Protein AF-0000000084752855 (afdb_homodimer)

Sequence (344 aa):
MKKIIPILLIASMLYYVSSCEKDDICVEGDTPLMVIGFFDIEDTTEVKRVSSIRIRNIDIDSILTNGSFSDRANSPDSLMVPLRSSATSTMYQIISGSRDDDETEQEIGNIDTLTISYDLGEAFISRACGFVVNYNNITVTVPESAENWIQDIKVVQPNVENTDNIHVKIFHMKKIIPILLIASMLYYVSSCEKDDICVEGDTPLMVIGFFDIEDTTEVKRVSSIRIRNIDIDSILTNGSFSDRANSPDSLMVPLRSSATSTMYQIISGSRDDDETEQEIGNIDTLTISYDLGEAFISRACGFVVNYNNITVTVPESAENWIQDIKVVQPNVENTDNIHVKIFH

Solvent-accessible surface area (backbone atoms only — not comparable to full-atom values): 18437 Å² total; per-residue (Å²): 119,77,71,54,49,59,50,49,50,51,52,52,53,56,56,58,68,65,61,67,67,67,54,64,48,58,76,84,38,59,36,40,30,45,23,39,28,34,20,22,62,89,46,70,86,39,76,36,67,40,50,21,27,34,42,30,35,62,83,76,70,42,72,58,47,46,66,88,39,58,69,48,30,65,42,58,68,57,49,72,41,58,51,56,58,62,51,55,52,38,41,35,36,43,20,42,54,40,46,60,38,89,87,78,64,41,81,67,29,52,71,40,53,38,44,36,35,37,43,75,35,62,43,80,74,42,64,54,26,16,38,29,53,28,38,32,66,47,45,78,46,61,81,88,55,95,77,46,68,69,72,46,75,43,74,77,36,39,59,37,76,48,68,85,55,67,22,32,39,37,20,70,120,78,70,53,50,59,50,50,50,52,51,51,52,56,58,57,67,65,60,66,66,66,52,62,49,59,75,84,38,60,36,42,30,45,22,38,29,34,19,23,62,89,47,71,87,39,77,36,66,42,51,20,26,34,42,31,35,61,84,76,70,41,71,56,47,46,68,89,37,59,68,47,28,65,43,59,68,56,46,70,42,60,53,56,59,63,51,54,51,40,40,35,38,44,22,40,54,42,44,58,38,90,85,78,63,42,81,65,31,52,73,41,54,39,43,37,33,37,45,73,35,63,45,79,74,41,64,53,25,17,38,29,53,27,38,34,67,47,46,78,46,60,80,89,57,95,79,46,69,68,73,45,76,44,74,76,36,39,58,38,75,47,66,87,53,67,22,32,41,37,20,68

pLDDT: mean 90.28, std 13.19, range [41.94, 98.88]

Secondary structure (DSSP, 8-state):
-TTHHHHHHHHHHHHHHTTS-GGGS--S-PPPPEEEEEE-SSSTTSB-PPTTBEEEETTTTEE--BTTB-TTBPP-SEEEE---SSSSEEEEEEEES--B-TTT--B-SEEEEEEEEEEEEEEEEETTTEEEEEEEEEEEE----TT-S--EEEES---BS-SSS--EEEE-/-TTHHHHHHHHHHHHHHTTS-GGGS--S-PPPPEEEEEE-SSSTTSB-PPTTBEEEETTTTEE--BTTB-TTBPP-SEEEE---SSSSEEEEEEEET--B-TTT--B-SEEEEEEEEEEEEEEEEETTTEEEEEEEEEEEE----TT-S--EEEES---BS-SSS--EEEE-

Radius of gyration: 26.46 Å; Cα contacts (8 Å, |Δi|>4): 793; chains: 2; bounding box: 57×71×81 Å

Nearest PDB structures (foldseek):
  6nyc-assembly1_A  TM=3.199E-01  e=1.173E+00  Rattus norvegicus
  9bky-assembly3_C  TM=3.223E-01  e=1.376E+00  Trichomonas vaginalis G3
  5a52-assembly1_A-2  TM=3.604E-01  e=3.411E+00  Arabidopsis thaliana
  8dgg-assembly1_A  TM=2.050E-01  e=8.014E+00  Mus musculus
  6nyc-assembly1_A  TM=3.199E-01  e=1.395E+00  Rattus norvegicus

Organism: Allomuricauda ruestringensis (strain DSM 13258 / CIP 107369 / LMG 19739 / B1) (NCBI:txid886377)

Structure (mmCIF, N/CA/C/O backbone):
data_AF-0000000084752855-model_v1
#
loop_
_entity.id
_entity.type
_entity.pdbx_description
1 polymer Lipoprotein
#
loop_
_atom_site.group_PDB
_atom_site.id
_atom_site.type_symbol
_atom_site.label_atom_id
_atom_site.label_alt_id
_atom_site.label_comp_id
_atom_site.label_asym_id
_atom_site.label_entity_id
_atom_site.label_seq_id
_atom_site.pdbx_PDB_ins_code
_atom_site.Cartn_x
_atom_site.Cartn_y
_atom_site.Cartn_z
_atom_site.occupancy
_atom_site.B_iso_or_equiv
_atom_site.auth_seq_id
_atom_site.auth_comp_id
_atom_site.auth_asym_id
_atom_site.auth_atom_id
_atom_site.pdbx_PDB_model_num
ATOM 1 N N . MET A 1 1 ? 42.312 31.938 -21.25 1 55.88 1 MET A N 1
ATOM 2 C CA . MET A 1 1 ? 41.156 32.375 -20.453 1 55.88 1 MET A CA 1
ATOM 3 C C . MET A 1 1 ? 39.844 32 -21.141 1 55.88 1 MET A C 1
ATOM 5 O O . MET A 1 1 ? 38.781 32.062 -20.531 1 55.88 1 MET A O 1
ATOM 9 N N . LYS A 1 2 ? 40 31.781 -22.531 1 66 2 LYS A N 1
ATOM 10 C CA . LYS A 1 2 ? 38.781 31.578 -23.328 1 66 2 LYS A CA 1
ATOM 11 C C . LYS A 1 2 ? 38.25 30.172 -23.172 1 66 2 LYS A C 1
ATOM 13 O O . LYS A 1 2 ? 37.062 29.922 -23.422 1 66 2 LYS A O 1
ATOM 18 N N . LYS A 1 3 ? 39.062 29.234 -22.781 1 69.06 3 LYS A N 1
ATOM 19 C CA . LYS A 1 3 ? 38.625 27.844 -22.688 1 69.06 3 LYS A CA 1
ATOM 20 C C . LYS A 1 3 ? 38.062 27.531 -21.312 1 69.06 3 LYS A C 1
ATOM 22 O O . LYS A 1 3 ? 37.469 26.469 -21.109 1 69.06 3 LYS A O 1
ATOM 27 N N . ILE A 1 4 ? 38.344 28.453 -20.391 1 71.06 4 ILE A N 1
ATOM 28 C CA . ILE A 1 4 ? 37.875 28.219 -19.031 1 71.06 4 ILE A CA 1
ATOM 29 C C . ILE A 1 4 ? 36.406 28.562 -18.906 1 71.06 4 ILE A C 1
ATOM 31 O O . ILE A 1 4 ? 35.688 27.938 -18.125 1 71.06 4 ILE A O 1
ATOM 35 N N . ILE A 1 5 ? 35.938 29.438 -19.828 1 76.75 5 ILE A N 1
ATOM 36 C CA . ILE A 1 5 ? 34.562 29.953 -19.75 1 76.75 5 ILE A CA 1
ATOM 37 C C . ILE A 1 5 ? 33.594 28.859 -20.141 1 76.75 5 ILE A C 1
ATOM 39 O O . ILE A 1 5 ? 32.625 28.609 -19.406 1 76.75 5 ILE A O 1
ATOM 43 N N . PRO A 1 6 ? 33.844 28.172 -21.219 1 81.31 6 PRO A N 1
ATOM 44 C CA . PRO A 1 6 ? 32.906 27.109 -21.531 1 81.31 6 PRO A CA 1
ATOM 45 C C . PRO A 1 6 ? 32.906 25.969 -20.516 1 81.31 6 PRO A C 1
ATOM 47 O O . PRO A 1 6 ? 31.859 25.406 -20.203 1 81.31 6 PRO A O 1
ATOM 50 N N . ILE A 1 7 ? 34.031 25.734 -19.938 1 76.31 7 ILE A N 1
ATOM 51 C CA . ILE A 1 7 ? 34.156 24.672 -18.938 1 76.31 7 ILE A CA 1
ATOM 52 C C . ILE A 1 7 ? 33.406 25.078 -17.656 1 76.31 7 ILE A C 1
ATOM 54 O O . ILE A 1 7 ? 32.719 24.266 -17.047 1 76.31 7 ILE A O 1
ATOM 58 N N . LEU A 1 8 ? 33.594 26.359 -17.375 1 75.44 8 LEU A N 1
ATOM 59 C CA . LEU A 1 8 ? 32.906 26.859 -16.188 1 75.44 8 LEU A CA 1
ATOM 60 C C . LEU A 1 8 ? 31.391 26.906 -16.406 1 75.44 8 LEU A C 1
ATOM 62 O O . LEU A 1 8 ? 30.609 26.609 -15.5 1 75.44 8 LEU A O 1
ATOM 66 N N . LEU A 1 9 ? 31.016 27.188 -17.625 1 76.06 9 LEU A N 1
ATOM 67 C CA . LEU A 1 9 ? 29.594 27.203 -17.969 1 76.06 9 LEU A CA 1
ATOM 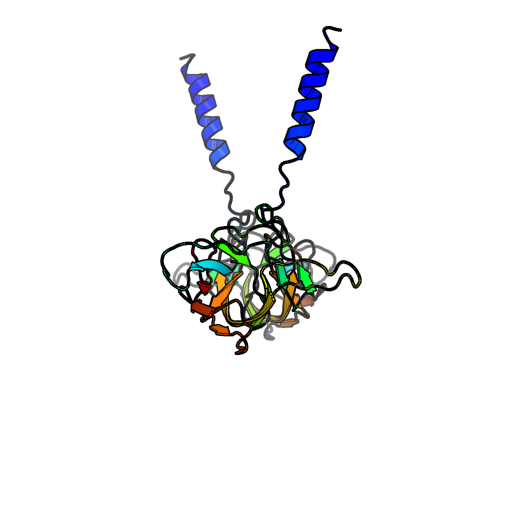68 C C . LEU A 1 9 ? 29.016 25.781 -17.938 1 76.06 9 LEU A C 1
ATOM 70 O O . LEU A 1 9 ? 27.906 25.578 -17.453 1 76.06 9 LEU A O 1
ATOM 74 N N . ILE A 1 10 ? 29.75 24.875 -18.453 1 73.5 10 ILE A N 1
ATOM 75 C CA . ILE A 1 10 ? 29.297 23.484 -18.422 1 73.5 10 ILE A CA 1
ATOM 76 C C . ILE A 1 10 ? 29.266 22.969 -16.984 1 73.5 10 ILE A C 1
ATOM 78 O O . ILE A 1 10 ? 28.328 22.297 -16.578 1 73.5 10 ILE A O 1
ATOM 82 N N . ALA A 1 11 ? 30.234 23.391 -16.203 1 74.12 11 ALA A N 1
ATOM 83 C CA . ALA A 1 11 ? 30.297 22.969 -14.812 1 74.12 11 ALA A CA 1
ATOM 84 C C . ALA A 1 11 ? 29.141 23.578 -14.008 1 74.12 11 ALA A C 1
ATOM 86 O O . ALA A 1 11 ? 28.547 22.906 -13.156 1 74.12 11 ALA A O 1
ATOM 87 N N . SER A 1 12 ? 28.812 24.812 -14.312 1 73.06 12 SER A N 1
ATOM 88 C CA . SER A 1 12 ? 27.688 25.469 -13.664 1 73.06 12 SER A CA 1
ATOM 89 C C . SER A 1 12 ? 26.375 24.828 -14.078 1 73.06 12 SER A C 1
ATOM 91 O O . SER A 1 12 ? 25.453 24.672 -13.258 1 73.06 12 SER A O 1
ATOM 93 N N . MET A 1 13 ? 26.281 24.422 -15.281 1 67 13 MET A N 1
ATOM 94 C CA . MET A 1 13 ? 25.078 23.766 -15.766 1 67 13 MET A CA 1
ATOM 95 C C . MET A 1 13 ? 24.906 22.391 -15.117 1 67 13 MET A C 1
ATOM 97 O O . MET A 1 13 ? 23.797 22.016 -14.758 1 67 13 MET A O 1
ATOM 101 N N . LEU A 1 14 ? 25.922 21.75 -14.891 1 64.44 14 LEU A N 1
ATOM 102 C CA . LEU A 1 14 ? 25.875 20.422 -14.266 1 64.44 14 LEU A CA 1
ATOM 103 C C . LEU A 1 14 ? 25.5 20.531 -12.789 1 64.44 14 LEU A C 1
ATOM 105 O O . LEU A 1 14 ? 24.797 19.672 -12.258 1 64.44 14 LEU A O 1
ATOM 109 N N . TYR A 1 15 ? 25.875 21.609 -12.156 1 58.75 15 TYR A N 1
ATOM 110 C CA . TYR A 1 15 ? 25.531 21.828 -10.758 1 58.75 15 TYR A CA 1
ATOM 111 C C . TYR A 1 15 ? 24.047 22.109 -10.602 1 58.75 15 TYR A C 1
ATOM 113 O O . TYR A 1 15 ? 23.438 21.766 -9.586 1 58.75 15 TYR A O 1
ATOM 121 N N . TYR A 1 16 ? 23.438 22.734 -11.562 1 55.75 16 TYR A N 1
ATOM 122 C CA . TYR A 1 16 ? 22.031 23.109 -11.484 1 55.75 16 TYR A CA 1
ATOM 123 C C . TYR A 1 16 ? 21.141 21.891 -11.68 1 55.75 16 TYR A C 1
ATOM 125 O O . TYR A 1 16 ? 20.016 21.844 -11.156 1 55.75 16 TYR A O 1
ATOM 133 N N . VAL A 1 17 ? 21.562 20.938 -12.43 1 53.78 17 VAL A N 1
ATOM 134 C CA . VAL A 1 17 ? 20.719 19.766 -12.664 1 53.78 17 VAL A CA 1
ATOM 135 C C . VAL A 1 17 ? 20.672 18.906 -11.398 1 53.78 17 VAL A C 1
ATOM 137 O O . VAL A 1 17 ? 19.812 18.016 -11.273 1 53.78 17 VAL A O 1
ATOM 140 N N . SER A 1 18 ? 21.609 19.125 -10.5 1 47.31 18 SER A N 1
ATOM 141 C CA . SER A 1 18 ? 21.641 18.281 -9.32 1 47.31 18 SER A CA 1
ATOM 142 C C . SER A 1 18 ? 20.625 18.719 -8.273 1 47.31 18 SER A C 1
ATOM 144 O O . SER A 1 18 ? 20.453 18.047 -7.258 1 47.31 18 SER A O 1
ATOM 146 N N . SER A 1 19 ? 20.125 19.938 -8.461 1 41.94 19 SER A N 1
ATOM 147 C CA . SER A 1 19 ? 19.375 20.453 -7.316 1 41.94 19 SER A CA 1
ATOM 148 C C . SER A 1 19 ? 17.906 20.078 -7.402 1 41.94 19 SER A C 1
ATOM 150 O O . SER A 1 19 ? 17.078 20.594 -6.648 1 41.94 19 SER A O 1
ATOM 152 N N . CYS A 1 20 ? 17.469 19.656 -8.516 1 43.47 20 CYS A N 1
ATOM 153 C CA . CYS A 1 20 ? 16.062 19.266 -8.484 1 43.47 20 CYS A CA 1
ATOM 154 C C . CYS A 1 20 ? 15.836 18.125 -7.492 1 43.47 20 CYS A C 1
ATOM 156 O O . CYS A 1 20 ? 16.297 17 -7.707 1 43.47 20 CYS A O 1
ATOM 158 N N . GLU A 1 21 ? 15.977 18.438 -6.324 1 42.81 21 GLU A N 1
ATOM 159 C CA . GLU A 1 21 ? 15.633 17.484 -5.273 1 42.81 21 GLU A CA 1
ATOM 160 C C . GLU A 1 21 ? 14.375 16.703 -5.629 1 42.81 21 GLU A C 1
ATOM 162 O O . GLU A 1 21 ? 13.344 17.297 -5.969 1 42.81 21 GLU A O 1
ATOM 167 N N . LYS A 1 22 ? 14.531 15.523 -6.102 1 48.03 22 LYS A N 1
ATOM 168 C CA . LYS A 1 22 ? 13.703 14.336 -6.277 1 48.03 22 LYS A CA 1
ATOM 169 C C . LYS A 1 22 ? 12.688 14.211 -5.148 1 48.03 22 LYS A C 1
ATOM 171 O O . LYS A 1 22 ? 11.922 13.234 -5.098 1 48.03 22 LYS A O 1
ATOM 176 N N . ASP A 1 23 ? 12.633 15.273 -4.258 1 53.12 23 ASP A N 1
ATOM 177 C CA . ASP A 1 23 ? 12.047 15.008 -2.947 1 53.12 23 ASP A CA 1
ATOM 178 C C . ASP A 1 23 ? 10.547 14.773 -3.053 1 53.12 23 ASP A C 1
ATOM 180 O O . ASP A 1 23 ? 9.977 13.984 -2.285 1 53.12 23 ASP A O 1
ATOM 184 N N . ASP A 1 24 ? 9.836 15.359 -4.113 1 63.62 24 ASP A N 1
ATOM 185 C CA . ASP A 1 24 ? 8.375 15.305 -4.113 1 63.62 24 ASP A CA 1
ATOM 186 C C . ASP A 1 24 ? 7.867 14.125 -4.938 1 63.62 24 ASP A C 1
ATOM 188 O O . ASP A 1 24 ? 6.691 14.07 -5.297 1 63.62 24 ASP A O 1
ATOM 192 N N . ILE A 1 25 ? 8.812 13.383 -5.242 1 72.56 25 ILE A N 1
ATOM 193 C CA . ILE A 1 25 ? 8.367 12.266 -6.066 1 72.56 25 ILE A CA 1
ATOM 194 C C . ILE A 1 25 ? 8.555 10.953 -5.309 1 72.56 25 ILE A C 1
ATOM 196 O O . ILE A 1 25 ? 9.594 10.734 -4.684 1 72.56 25 ILE A O 1
ATOM 200 N N . CYS A 1 26 ? 7.621 10.266 -5.211 1 81.06 26 CYS A N 1
ATOM 201 C CA . CYS A 1 26 ? 7.699 8.953 -4.574 1 81.06 26 CYS A CA 1
ATOM 202 C C . CYS A 1 26 ? 8.469 7.969 -5.445 1 81.06 26 CYS A C 1
ATOM 204 O O . CYS A 1 26 ? 8.078 7.699 -6.582 1 81.06 26 CYS A O 1
ATOM 206 N N . VAL A 1 27 ? 9.633 7.629 -4.844 1 78.69 27 VAL A N 1
ATOM 207 C CA . VAL A 1 27 ? 10.445 6.57 -5.43 1 78.69 27 VAL A CA 1
ATOM 208 C C . VAL A 1 27 ? 10.453 5.352 -4.508 1 78.69 27 VAL A C 1
ATOM 210 O O . VAL A 1 27 ? 10.633 5.484 -3.297 1 78.69 27 VAL A O 1
ATOM 213 N N . GLU A 1 28 ? 10.039 4.199 -4.891 1 78.25 28 GLU A N 1
ATOM 214 C CA . GLU A 1 28 ? 10.094 2.959 -4.125 1 78.25 28 GLU A CA 1
ATOM 215 C C . GLU A 1 28 ? 8.844 2.781 -3.27 1 78.25 28 GLU A C 1
ATOM 217 O O . GLU A 1 28 ? 8.922 2.289 -2.143 1 78.25 28 GLU A O 1
ATOM 222 N N . GLY A 1 29 ? 7.797 3.354 -3.641 1 85.25 29 GLY A N 1
ATOM 223 C CA . GLY A 1 29 ? 6.559 3.289 -2.881 1 85.25 29 GLY A CA 1
ATOM 224 C C . GLY A 1 29 ? 5.695 2.096 -3.248 1 85.25 2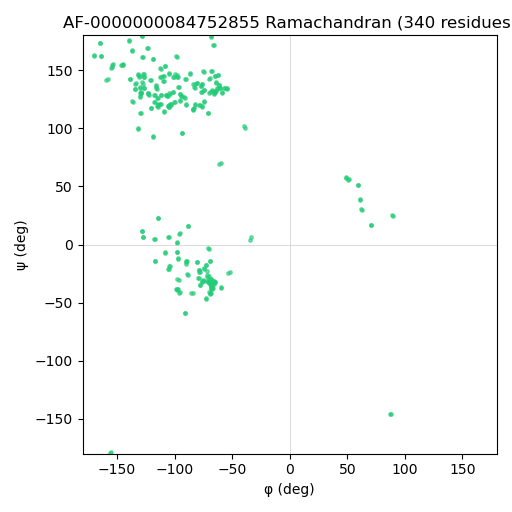9 GLY A C 1
ATOM 225 O O . GLY A 1 29 ? 4.559 1.983 -2.791 1 85.25 29 GLY A O 1
ATOM 226 N N . ASP A 1 30 ? 6.367 1.137 -3.949 1 87.69 30 ASP A N 1
ATOM 227 C CA . ASP A 1 30 ? 5.57 0.008 -4.418 1 87.69 30 ASP A CA 1
ATOM 228 C C . ASP A 1 30 ? 5.34 -1.005 -3.301 1 87.69 30 ASP A C 1
ATOM 230 O O . ASP A 1 30 ? 6.246 -1.286 -2.514 1 87.69 30 ASP A O 1
ATOM 234 N N . THR A 1 31 ? 4.129 -1.482 -3.287 1 93.56 31 THR A N 1
ATOM 235 C CA . THR A 1 31 ? 3.838 -2.605 -2.402 1 93.56 31 THR A CA 1
ATOM 236 C C . THR A 1 31 ? 4.625 -3.842 -2.824 1 93.56 31 THR A C 1
ATOM 238 O O . THR A 1 31 ? 4.695 -4.168 -4.012 1 93.56 31 THR A O 1
ATOM 241 N N . PRO A 1 32 ? 5.285 -4.469 -1.843 1 95.5 32 PRO A N 1
ATOM 242 C CA . PRO A 1 32 ? 6.066 -5.648 -2.215 1 95.5 32 PRO A CA 1
ATOM 243 C C . PRO A 1 32 ? 5.199 -6.801 -2.719 1 95.5 32 PRO A C 1
ATOM 245 O O . PRO A 1 32 ? 4.09 -7.004 -2.219 1 95.5 32 PRO A O 1
ATOM 248 N N . LEU A 1 33 ? 5.711 -7.539 -3.682 1 95.56 33 LEU A N 1
ATOM 249 C CA . LEU A 1 33 ? 5.098 -8.758 -4.195 1 95.56 33 LEU A CA 1
ATOM 250 C C . LEU A 1 33 ? 5.762 -9.992 -3.604 1 95.56 33 LEU A C 1
ATOM 252 O O . LEU A 1 33 ? 6.965 -9.984 -3.332 1 95.56 33 LEU A O 1
ATOM 256 N N . MET A 1 34 ? 5 -10.977 -3.367 1 97.38 34 MET A N 1
ATOM 257 C CA . MET A 1 34 ? 5.59 -12.234 -2.926 1 97.38 34 MET A CA 1
ATOM 258 C C . MET A 1 34 ? 6.219 -12.984 -4.098 1 97.38 34 MET A C 1
ATOM 260 O O . MET A 1 34 ? 5.621 -13.078 -5.168 1 97.38 34 MET A O 1
ATOM 264 N N . VAL A 1 35 ? 7.379 -13.508 -3.871 1 96.81 35 VAL A N 1
ATOM 265 C CA . VAL A 1 35 ? 8.109 -14.203 -4.922 1 96.81 35 VAL A CA 1
ATOM 266 C C . VAL A 1 35 ? 8.055 -15.711 -4.68 1 96.81 35 VAL A C 1
ATOM 268 O O . VAL A 1 35 ? 8.414 -16.188 -3.598 1 96.81 35 VAL A O 1
ATOM 271 N N . ILE A 1 36 ? 7.648 -16.422 -5.672 1 97.12 36 ILE A N 1
ATOM 272 C CA . ILE A 1 36 ? 7.555 -17.875 -5.637 1 97.12 36 ILE A CA 1
ATOM 273 C C . ILE A 1 36 ? 8.594 -18.484 -6.578 1 97.12 36 ILE A C 1
ATOM 275 O O . ILE A 1 36 ? 8.688 -18.078 -7.742 1 97.12 36 ILE A O 1
ATOM 279 N N . GLY A 1 37 ? 9.344 -19.375 -6.105 1 97.25 37 GLY A N 1
ATOM 280 C CA . GLY A 1 37 ? 10.25 -20.156 -6.93 1 97.25 37 GLY A CA 1
ATOM 281 C C . GLY A 1 37 ? 9.812 -21.594 -7.098 1 97.25 37 GLY A C 1
ATOM 282 O O . GLY A 1 37 ? 9.148 -22.156 -6.219 1 97.25 37 GLY A O 1
ATOM 283 N N . PHE A 1 38 ? 10.227 -22.234 -8.211 1 98.19 38 PHE A N 1
ATOM 284 C CA . PHE A 1 38 ? 9.859 -23.609 -8.523 1 98.19 38 PHE A CA 1
ATOM 285 C C . PHE A 1 38 ? 11.094 -24.5 -8.578 1 98.19 38 PHE A C 1
ATOM 287 O O . PHE A 1 38 ? 12.055 -24.203 -9.297 1 98.19 38 PHE A O 1
ATOM 294 N N . PHE A 1 39 ? 11.031 -25.609 -7.852 1 98.62 39 PHE A N 1
ATOM 295 C CA . PHE A 1 39 ? 12.211 -26.438 -7.691 1 98.62 39 PHE A CA 1
ATOM 296 C C . PHE A 1 39 ? 11.852 -27.922 -7.824 1 98.62 39 PHE A C 1
ATOM 298 O O . PHE A 1 39 ? 10.672 -28.281 -7.77 1 98.62 39 PHE A O 1
ATOM 305 N N . ASP A 1 40 ? 12.898 -28.719 -7.957 1 98.56 40 ASP A N 1
ATOM 306 C CA . ASP A 1 40 ? 12.75 -30.156 -8.094 1 98.56 40 ASP A CA 1
ATOM 307 C C . ASP A 1 40 ? 12.586 -30.828 -6.73 1 98.56 40 ASP A C 1
ATOM 309 O O . ASP A 1 40 ? 13.289 -30.484 -5.777 1 98.56 40 ASP A O 1
ATOM 313 N N . ILE A 1 41 ? 11.633 -31.75 -6.633 1 97.94 41 ILE A N 1
ATOM 314 C CA . ILE A 1 41 ? 11.352 -32.406 -5.363 1 97.94 41 ILE A CA 1
ATOM 315 C C . ILE A 1 41 ? 12.484 -33.375 -5.02 1 97.94 41 ILE A C 1
ATOM 317 O O . ILE A 1 41 ? 12.789 -33.594 -3.844 1 97.94 41 ILE A O 1
ATOM 321 N N . GLU A 1 42 ? 13.172 -33.875 -6.023 1 97.88 42 GLU A N 1
ATOM 322 C CA . GLU A 1 42 ? 14.258 -34.844 -5.816 1 97.88 42 GLU A CA 1
ATOM 323 C C . GLU A 1 42 ? 15.57 -34.125 -5.535 1 97.88 42 GLU A C 1
ATOM 325 O O . GLU A 1 42 ? 16.359 -34.562 -4.691 1 97.88 42 GLU A O 1
ATOM 330 N N . ASP A 1 43 ? 15.852 -33.031 -6.281 1 97.88 43 ASP A N 1
ATOM 331 C CA . ASP A 1 43 ? 16.984 -32.156 -6.043 1 97.88 43 ASP A CA 1
ATOM 332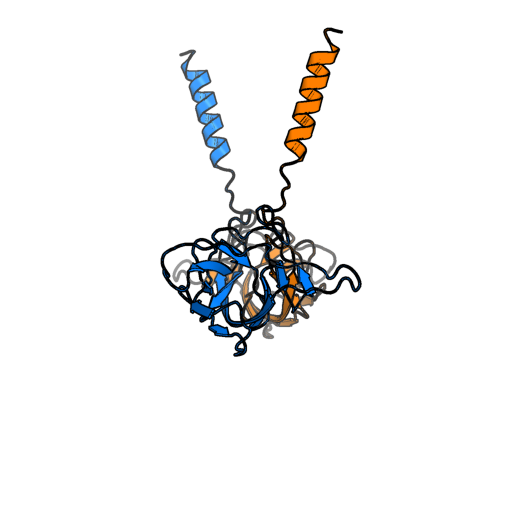 C C . ASP A 1 43 ? 16.5 -30.734 -5.727 1 97.88 43 ASP A C 1
ATOM 334 O O . ASP A 1 43 ? 16.391 -29.891 -6.621 1 97.88 43 ASP A O 1
ATOM 338 N N . THR A 1 44 ? 16.375 -30.516 -4.527 1 96.19 44 THR A N 1
ATOM 339 C CA . THR A 1 44 ? 15.672 -29.328 -4.059 1 96.19 44 THR A CA 1
ATOM 340 C C . THR A 1 44 ? 16.5 -28.078 -4.336 1 96.19 44 THR A C 1
ATOM 342 O O . THR A 1 44 ? 16.031 -26.953 -4.098 1 96.19 44 THR A O 1
ATOM 345 N N . THR A 1 45 ? 17.703 -28.109 -4.871 1 96.31 45 THR A N 1
ATOM 346 C CA . THR A 1 45 ? 18.531 -26.953 -5.211 1 96.31 45 THR A CA 1
ATOM 347 C C . THR A 1 45 ? 18.391 -26.609 -6.688 1 96.31 45 THR A C 1
ATOM 349 O O . THR A 1 45 ? 18.812 -25.531 -7.125 1 96.31 45 THR A O 1
ATOM 352 N N . GLU A 1 46 ? 17.797 -27.5 -7.418 1 97.62 46 GLU A N 1
ATOM 353 C CA . GLU A 1 46 ? 17.672 -27.328 -8.859 1 97.62 46 GLU A CA 1
ATOM 354 C C . GLU A 1 46 ? 16.328 -26.672 -9.227 1 97.62 46 GLU A C 1
ATOM 356 O O . GLU A 1 46 ? 15.273 -27.172 -8.828 1 97.62 46 GLU A O 1
ATOM 361 N N . VAL A 1 47 ? 16.484 -25.656 -9.977 1 97.56 47 VAL A N 1
ATOM 362 C CA . VAL A 1 47 ? 15.281 -25.016 -10.492 1 97.56 47 VAL A CA 1
ATOM 363 C C . VAL A 1 47 ? 14.586 -25.953 -11.484 1 97.56 47 VAL A C 1
ATOM 365 O O . VAL A 1 47 ? 15.242 -26.578 -12.32 1 97.56 47 VAL A O 1
ATOM 368 N N . LYS A 1 48 ? 13.266 -26.125 -11.344 1 97.75 48 LYS A N 1
ATOM 369 C CA . LYS A 1 48 ? 12.453 -26.922 -12.266 1 97.75 48 LYS A CA 1
ATOM 370 C C . LYS A 1 48 ? 11.219 -26.141 -12.719 1 97.75 48 LYS A C 1
ATOM 372 O O . LYS A 1 48 ? 10.312 -25.891 -11.922 1 97.75 48 LYS A O 1
ATOM 377 N N . ARG A 1 49 ? 11.164 -25.812 -13.914 1 96.56 49 ARG A N 1
ATOM 378 C CA . ARG A 1 49 ? 10.078 -25.016 -14.469 1 96.56 49 ARG A CA 1
ATOM 379 C C . ARG A 1 49 ? 8.766 -25.797 -14.469 1 96.56 49 ARG A C 1
ATOM 381 O O . ARG A 1 49 ? 8.781 -27.031 -14.555 1 96.56 49 ARG A O 1
ATOM 388 N N . VAL A 1 50 ? 7.684 -25.094 -14.328 1 97.12 50 VAL A N 1
ATOM 389 C CA . VAL A 1 50 ? 6.348 -25.672 -14.445 1 97.12 50 VAL A CA 1
ATOM 390 C C . VAL A 1 50 ? 5.816 -25.484 -15.859 1 97.12 50 VAL A C 1
ATOM 392 O O . VAL A 1 50 ? 5.773 -24.359 -16.359 1 97.12 50 VAL A O 1
ATOM 395 N N . SER A 1 51 ? 5.469 -26.516 -16.453 1 96.19 51 SER A N 1
ATOM 396 C CA . SER A 1 51 ? 5.02 -26.453 -17.844 1 96.19 51 SER A CA 1
ATOM 397 C C . SER A 1 51 ? 3.615 -25.859 -17.953 1 96.19 51 SER A C 1
ATOM 399 O O . SER A 1 51 ? 2.707 -26.281 -17.234 1 96.19 51 SER A O 1
ATOM 401 N N . SER A 1 52 ? 3.438 -24.891 -18.891 1 97 52 SER A N 1
ATOM 402 C CA . SER A 1 52 ? 2.141 -24.297 -19.188 1 97 52 SER A CA 1
ATOM 403 C C . SER A 1 52 ? 1.42 -23.859 -17.906 1 97 52 SER A C 1
ATOM 405 O O . SER A 1 52 ? 0.284 -24.281 -17.672 1 97 52 SER A O 1
ATOM 407 N N . ILE A 1 53 ? 2.051 -23.031 -17.156 1 97.19 53 ILE A N 1
ATOM 408 C CA . ILE A 1 53 ? 1.54 -22.672 -15.844 1 97.19 53 ILE A CA 1
ATOM 409 C C . ILE A 1 53 ? 0.49 -21.578 -15.977 1 97.19 53 ILE A C 1
ATOM 411 O O . ILE A 1 53 ? 0.632 -20.672 -16.812 1 97.19 53 ILE A O 1
ATOM 415 N N . ARG A 1 54 ? -0.593 -21.672 -15.242 1 96.81 54 ARG A N 1
ATOM 416 C CA . ARG A 1 54 ? -1.583 -20.625 -15.047 1 96.81 54 ARG A CA 1
ATOM 417 C C . ARG A 1 54 ? -1.753 -20.297 -13.562 1 96.81 54 ARG A C 1
ATOM 419 O O . ARG A 1 54 ? -1.854 -21.203 -12.734 1 96.81 54 ARG A O 1
ATOM 426 N N . ILE A 1 55 ? -1.68 -19.062 -13.219 1 96.12 55 ILE A N 1
ATOM 427 C CA . ILE A 1 55 ? -1.891 -18.594 -11.852 1 96.12 55 ILE A CA 1
ATOM 428 C C . ILE A 1 55 ? -3.139 -17.719 -11.789 1 96.12 55 ILE A C 1
ATOM 430 O O . ILE A 1 55 ? -3.217 -16.703 -12.477 1 96.12 55 ILE A O 1
ATOM 434 N N . ARG A 1 56 ? -4.09 -18.125 -11 1 96.25 56 ARG A N 1
ATOM 435 C CA . ARG A 1 56 ? -5.352 -17.406 -10.859 1 96.25 56 ARG A CA 1
ATOM 436 C C . ARG A 1 56 ? -5.535 -16.906 -9.422 1 96.25 56 ARG A C 1
ATOM 438 O O . ARG A 1 56 ? -5.453 -17.688 -8.477 1 96.25 56 ARG A O 1
ATOM 445 N N . ASN A 1 57 ? -5.707 -15.633 -9.305 1 96.44 57 ASN A N 1
ATOM 446 C CA . ASN A 1 57 ? -6.117 -15.07 -8.023 1 96.44 57 ASN A CA 1
ATOM 447 C C . ASN A 1 57 ? -7.613 -15.258 -7.777 1 96.44 57 ASN A C 1
ATOM 449 O O . ASN A 1 57 ? -8.438 -14.719 -8.516 1 96.44 57 ASN A O 1
ATOM 453 N N . ILE A 1 58 ? -7.941 -15.93 -6.75 1 95.75 58 ILE A N 1
ATOM 454 C CA . ILE A 1 58 ? -9.328 -16.297 -6.488 1 95.75 58 ILE A CA 1
ATOM 455 C C . ILE A 1 58 ? -10.078 -15.102 -5.922 1 95.75 58 ILE A C 1
ATOM 457 O O . ILE A 1 58 ? -11.266 -14.914 -6.203 1 95.75 58 ILE A O 1
ATOM 461 N N . ASP A 1 59 ? -9.43 -14.328 -5.172 1 93.81 59 ASP A N 1
ATOM 462 C CA . ASP A 1 59 ? -10.07 -13.227 -4.461 1 93.81 59 ASP A CA 1
ATOM 463 C C . ASP A 1 59 ? -10.578 -12.172 -5.438 1 93.81 59 ASP A C 1
ATOM 465 O O . ASP A 1 59 ? -11.625 -11.555 -5.203 1 93.81 59 ASP A O 1
ATOM 469 N N . ILE A 1 60 ? -9.883 -11.953 -6.531 1 91.19 60 ILE A N 1
ATOM 470 C CA . ILE A 1 60 ? -10.305 -10.93 -7.48 1 91.19 60 ILE A CA 1
ATOM 471 C C . ILE A 1 60 ? -10.641 -11.578 -8.82 1 91.19 60 ILE A C 1
ATOM 473 O O . ILE A 1 60 ? -10.906 -10.883 -9.805 1 91.19 60 ILE A O 1
ATOM 477 N N . ASP A 1 61 ? -10.609 -12.914 -8.906 1 92.69 61 ASP A N 1
ATOM 478 C CA . ASP A 1 61 ? -10.938 -13.703 -10.086 1 92.69 61 ASP A CA 1
ATOM 479 C C . ASP A 1 61 ? -10.172 -13.195 -11.312 1 92.69 61 ASP A C 1
ATOM 481 O O . ASP A 1 61 ? -10.766 -12.898 -12.344 1 92.69 61 ASP A O 1
ATOM 485 N N . SER A 1 62 ? -8.875 -13.164 -11.195 1 91.81 62 SER A N 1
ATOM 486 C CA . SER A 1 62 ? -8.008 -12.68 -12.266 1 91.81 62 SER A CA 1
ATOM 487 C C . SER A 1 62 ? -6.855 -13.641 -12.523 1 91.81 62 SER A C 1
ATOM 489 O O . SER A 1 62 ? -6.379 -14.312 -11.602 1 91.81 62 SER A O 1
ATOM 491 N N . ILE A 1 63 ? -6.461 -13.719 -13.758 1 92.81 63 ILE A N 1
ATOM 492 C CA . ILE A 1 63 ? -5.305 -14.508 -14.156 1 92.81 63 ILE A CA 1
ATOM 493 C C . ILE A 1 63 ? -4.051 -13.641 -14.141 1 92.81 63 ILE A C 1
ATOM 495 O O . ILE A 1 63 ? -4.047 -12.531 -14.672 1 92.81 63 ILE A O 1
ATOM 499 N N . LEU A 1 64 ? -3.096 -14.125 -13.453 1 86.81 64 LEU A N 1
ATOM 500 C CA . LEU A 1 64 ? -1.841 -13.391 -13.336 1 86.81 64 LEU A CA 1
ATOM 501 C C . LEU A 1 64 ? -1.033 -13.477 -14.625 1 86.81 64 LEU A C 1
ATOM 503 O O . LEU A 1 64 ? -0.761 -14.578 -15.117 1 86.81 64 LEU A O 1
ATOM 507 N N . THR A 1 65 ? -0.707 -12.367 -15.211 1 81 65 THR A N 1
ATOM 508 C CA . THR A 1 65 ? 0.252 -12.203 -16.297 1 81 65 THR A CA 1
ATOM 509 C C . THR A 1 65 ? 1.11 -10.961 -16.078 1 81 65 THR A C 1
ATOM 511 O O . THR A 1 65 ? 0.729 -10.062 -15.32 1 81 65 THR A O 1
ATOM 514 N N . ASN A 1 66 ? 2.268 -11.078 -16.406 1 73.12 66 ASN A N 1
ATOM 515 C CA . ASN A 1 66 ? 3.08 -9.867 -16.391 1 73.12 66 ASN A CA 1
ATOM 516 C C . ASN A 1 66 ? 4.023 -9.812 -17.594 1 73.12 66 ASN A C 1
ATOM 518 O O . ASN A 1 66 ? 3.92 -10.625 -18.5 1 73.12 66 ASN A O 1
ATOM 522 N N . GLY A 1 67 ? 4.734 -8.727 -17.719 1 65 67 GLY A N 1
ATOM 523 C CA . GLY A 1 67 ? 5.609 -8.539 -18.875 1 65 67 GLY A CA 1
ATOM 524 C C . GLY A 1 67 ? 6.566 -9.695 -19.078 1 65 67 GLY A C 1
ATOM 525 O O . GLY A 1 67 ? 7.016 -9.945 -20.203 1 65 67 GLY A O 1
ATOM 526 N N . SER A 1 68 ? 6.809 -10.352 -18.047 1 65.94 68 SER A N 1
ATOM 527 C CA . SER A 1 68 ? 7.812 -11.398 -18.172 1 65.94 68 SER A CA 1
ATOM 528 C C . SER A 1 68 ? 7.172 -12.781 -18.125 1 65.94 68 SER A C 1
ATOM 530 O O . SER A 1 68 ? 7.863 -13.797 -18.266 1 65.94 68 SER A O 1
ATOM 532 N N . PHE A 1 69 ? 5.906 -12.703 -17.844 1 78.5 69 PHE A N 1
ATOM 533 C CA . PHE A 1 69 ? 5.219 -13.977 -17.703 1 78.5 69 PHE A CA 1
ATOM 534 C C . PHE A 1 69 ? 3.875 -13.953 -18.422 1 78.5 69 PHE A C 1
ATOM 536 O O . PHE A 1 69 ? 3.049 -13.07 -18.188 1 78.5 69 PHE A O 1
ATOM 543 N N . SER A 1 70 ? 3.725 -14.914 -19.359 1 87.62 70 SER A N 1
ATOM 544 C CA . SER A 1 70 ? 2.465 -15.07 -20.078 1 87.62 70 SER A CA 1
ATOM 545 C C . SER A 1 70 ? 1.687 -16.281 -19.578 1 87.62 70 SER A C 1
ATOM 547 O O . SER A 1 70 ? 2.279 -17.281 -19.172 1 87.62 70 SER A O 1
ATOM 549 N N . ASP A 1 71 ? 0.407 -16.141 -19.609 1 93.44 71 ASP A N 1
ATOM 550 C CA . ASP A 1 71 ? -0.484 -17.234 -19.234 1 93.44 71 ASP A CA 1
ATOM 551 C C . ASP A 1 71 ? -0.175 -18.5 -20.031 1 93.44 71 ASP A C 1
ATOM 553 O O . ASP A 1 71 ? 0.013 -18.438 -21.25 1 93.44 71 ASP A O 1
ATOM 557 N N . ARG A 1 72 ? -0.12 -19.594 -19.312 1 95.75 72 ARG A N 1
ATOM 558 C CA . ARG A 1 72 ? 0.061 -20.906 -19.906 1 95.75 72 ARG A CA 1
ATOM 559 C C . ARG A 1 72 ? 1.399 -21.016 -20.625 1 95.75 72 ARG A C 1
ATOM 561 O O . ARG A 1 72 ? 1.495 -21.641 -21.688 1 95.75 72 ARG A O 1
ATOM 568 N N . ALA A 1 73 ? 2.357 -20.328 -20.203 1 93.94 73 ALA A N 1
ATOM 569 C CA . ALA A 1 73 ? 3.75 -20.469 -20.609 1 93.94 73 ALA A CA 1
ATOM 570 C C . ALA A 1 73 ? 4.535 -21.312 -19.594 1 93.94 73 ALA A C 1
ATOM 572 O O . ALA A 1 73 ? 4.047 -21.578 -18.5 1 93.94 73 ALA A O 1
ATOM 573 N N . ASN A 1 74 ? 5.688 -21.797 -20.094 1 93.81 74 ASN A N 1
ATOM 574 C CA . ASN A 1 74 ? 6.578 -22.359 -19.078 1 93.81 74 ASN A CA 1
ATOM 575 C C . ASN A 1 74 ? 6.988 -21.312 -18.047 1 93.81 74 ASN A C 1
ATOM 577 O O . ASN A 1 74 ? 7.262 -20.156 -18.391 1 93.81 74 ASN A O 1
ATOM 581 N N . SER A 1 75 ? 6.918 -21.734 -16.828 1 91.94 75 SER A N 1
ATOM 582 C CA . SER A 1 75 ? 7.215 -20.781 -15.766 1 91.94 75 SER A CA 1
ATOM 583 C C . SER A 1 75 ? 8.648 -20.281 -15.867 1 91.94 75 SER A C 1
ATOM 585 O O . SER A 1 75 ? 9.539 -21 -16.312 1 91.94 75 SER A O 1
ATOM 587 N N . PRO A 1 76 ? 8.828 -19.031 -15.5 1 91.31 76 PRO A N 1
ATOM 588 C CA . PRO A 1 76 ? 10.203 -18.641 -15.172 1 91.31 76 PRO A CA 1
ATOM 589 C C . PRO A 1 76 ? 10.711 -19.297 -13.898 1 91.31 76 PRO A C 1
ATOM 591 O O . PRO A 1 76 ? 10.008 -20.109 -13.297 1 91.31 76 PRO A O 1
ATOM 594 N N . ASP A 1 77 ? 12.008 -18.984 -13.547 1 91.56 77 ASP A N 1
ATOM 595 C CA . ASP A 1 77 ? 12.586 -19.531 -12.32 1 91.56 77 ASP A CA 1
ATOM 596 C C . ASP A 1 77 ? 11.781 -19.094 -11.094 1 91.56 77 ASP A C 1
ATOM 598 O O . ASP A 1 77 ? 11.625 -19.859 -10.141 1 91.56 77 ASP A O 1
ATOM 602 N N . SER A 1 78 ? 11.336 -17.875 -11.203 1 92.88 78 SER A N 1
ATOM 603 C CA . SER A 1 78 ? 10.508 -17.344 -10.125 1 92.88 78 SER A CA 1
ATOM 604 C C . SER A 1 78 ? 9.43 -16.406 -10.656 1 92.88 78 SER A C 1
ATOM 606 O O . SER A 1 78 ? 9.547 -15.891 -11.773 1 92.88 78 SER A O 1
ATOM 608 N N . LEU A 1 79 ? 8.336 -16.312 -9.859 1 92.81 79 LEU A N 1
ATOM 609 C CA . LEU A 1 79 ? 7.199 -15.461 -10.203 1 92.81 79 LEU A CA 1
ATOM 610 C C . LEU A 1 79 ? 6.809 -14.578 -9.023 1 92.81 79 LEU A C 1
ATOM 612 O O . LEU A 1 79 ? 6.895 -15 -7.867 1 92.81 79 LEU A O 1
ATOM 616 N N . MET A 1 80 ? 6.375 -13.367 -9.398 1 93.62 80 MET A N 1
ATOM 617 C CA . MET A 1 80 ? 5.898 -12.438 -8.383 1 93.62 80 MET A CA 1
ATOM 618 C C . MET A 1 80 ? 4.375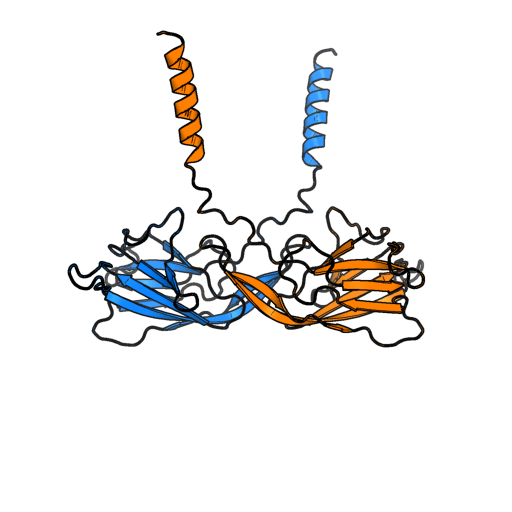 -12.398 -8.352 1 93.62 80 MET A C 1
ATOM 620 O O . MET A 1 80 ? 3.734 -12.258 -9.398 1 93.62 80 MET A O 1
ATOM 624 N N . VAL A 1 81 ? 3.822 -12.508 -7.199 1 94.94 81 VAL A N 1
ATOM 625 C CA . VAL A 1 81 ? 2.369 -12.445 -7.086 1 94.94 81 VAL A CA 1
ATOM 626 C C . VAL A 1 81 ? 1.975 -11.414 -6.031 1 94.94 81 VAL A C 1
ATOM 628 O O . VAL A 1 81 ? 2.598 -11.336 -4.969 1 94.94 81 VAL A O 1
ATOM 631 N N . PRO A 1 82 ? 0.964 -10.656 -6.289 1 95.69 82 PRO A N 1
ATOM 632 C CA . PRO A 1 82 ? 0.498 -9.68 -5.305 1 95.69 82 PRO A CA 1
ATOM 633 C C . PRO A 1 82 ? -0.266 -10.32 -4.148 1 95.69 82 PRO A C 1
ATOM 635 O O . PRO A 1 82 ? -0.907 -11.359 -4.332 1 95.69 82 PRO A O 1
ATOM 638 N N . LEU A 1 83 ? -0.183 -9.734 -3.004 1 97.69 83 LEU A N 1
ATOM 639 C CA . LEU A 1 83 ? -0.977 -10.109 -1.838 1 97.69 83 LEU A CA 1
ATOM 640 C C . LEU A 1 83 ? -1.962 -9 -1.477 1 97.69 83 LEU A C 1
ATOM 642 O O . LEU A 1 83 ? -1.651 -7.816 -1.621 1 97.69 83 LEU A O 1
ATOM 646 N N . ARG A 1 84 ? -3.129 -9.43 -1.015 1 97.5 84 ARG A N 1
ATOM 647 C CA . ARG A 1 84 ? -4.133 -8.445 -0.621 1 97.5 84 ARG A CA 1
ATOM 648 C C . ARG A 1 84 ? -3.623 -7.566 0.516 1 97.5 84 ARG A C 1
ATOM 650 O O . ARG A 1 84 ? -3.029 -8.062 1.475 1 97.5 84 ARG A O 1
ATOM 657 N N . SER A 1 85 ? -3.855 -6.281 0.459 1 96.94 85 SER A N 1
ATOM 658 C CA . SER A 1 85 ? -3.254 -5.324 1.38 1 96.94 85 SER A CA 1
ATOM 659 C C . SER A 1 85 ? -4.211 -4.965 2.512 1 96.94 85 SER A C 1
ATOM 661 O O . SER A 1 85 ? -3.85 -4.23 3.43 1 96.94 85 SER A O 1
ATOM 663 N N . SER A 1 86 ? -5.395 -5.406 2.475 1 96.19 86 SER A N 1
ATOM 664 C CA . SER A 1 86 ? -6.367 -5.09 3.514 1 96.19 86 SER A CA 1
ATOM 665 C C . SER A 1 86 ? -7.031 -6.355 4.051 1 96.19 86 SER A C 1
ATOM 667 O O . SER A 1 86 ? -8.125 -6.297 4.617 1 96.19 86 SER A O 1
ATOM 669 N N . ALA A 1 87 ? -6.527 -7.504 3.727 1 96.56 87 ALA A N 1
ATOM 670 C CA . ALA A 1 87 ? -6.957 -8.812 4.219 1 96.56 87 ALA A CA 1
ATOM 671 C C . ALA A 1 87 ? -5.793 -9.57 4.855 1 96.56 87 ALA A C 1
ATOM 673 O O . ALA A 1 87 ? -4.641 -9.141 4.754 1 96.56 87 ALA A O 1
ATOM 674 N N . THR A 1 88 ? -6.113 -10.625 5.512 1 97.44 88 THR A N 1
ATOM 675 C CA . THR A 1 88 ? -5.059 -11.367 6.191 1 97.44 88 THR A CA 1
ATOM 676 C C . THR A 1 88 ? -4.723 -12.648 5.438 1 97.44 88 THR A C 1
ATOM 678 O O . THR A 1 88 ? -3.98 -13.492 5.938 1 97.44 88 THR A O 1
ATOM 681 N N . SER A 1 89 ? -5.316 -12.82 4.258 1 98.56 89 SER A N 1
ATOM 682 C CA . SER A 1 89 ? -5 -13.969 3.416 1 98.56 89 SER A CA 1
ATOM 683 C C . SER A 1 89 ? -5.258 -13.672 1.944 1 98.56 89 SER A C 1
ATOM 685 O O . SER A 1 89 ? -6.039 -12.766 1.618 1 98.56 89 SER A O 1
ATOM 687 N N . THR A 1 90 ? -4.605 -14.32 1.133 1 98.44 90 THR A N 1
ATOM 688 C CA . THR A 1 90 ? -4.777 -14.32 -0.316 1 98.44 90 THR A CA 1
ATOM 689 C C . THR A 1 90 ? -4.773 -15.742 -0.864 1 98.44 90 THR A C 1
ATOM 691 O O . THR A 1 90 ? -3.967 -16.578 -0.441 1 98.44 90 THR A O 1
ATOM 694 N N . MET A 1 91 ? -5.66 -16 -1.803 1 98.5 91 MET A N 1
ATOM 695 C CA . MET A 1 91 ? -5.746 -17.344 -2.355 1 98.5 91 MET A CA 1
ATOM 696 C C . MET A 1 91 ? -5.387 -17.359 -3.838 1 98.5 91 MET A C 1
ATOM 698 O O . MET A 1 91 ? -5.859 -16.5 -4.598 1 98.5 91 MET A O 1
ATOM 702 N N . TYR A 1 92 ? -4.609 -18.344 -4.199 1 98.06 92 TYR A N 1
ATOM 703 C CA . TYR A 1 92 ? -4.215 -18.547 -5.586 1 98.06 92 TYR A CA 1
ATOM 704 C C . TYR A 1 92 ? -4.453 -19.984 -6.02 1 98.06 92 TYR A C 1
ATOM 706 O O . TYR A 1 92 ? -4.191 -20.922 -5.258 1 98.06 92 TYR A O 1
ATOM 714 N N . GLN A 1 93 ? -5.012 -20.156 -7.184 1 98.06 93 GLN A N 1
ATOM 715 C CA . GLN A 1 93 ? -4.91 -21.438 -7.891 1 98.06 93 GLN A CA 1
ATOM 716 C C . GLN A 1 93 ? -3.684 -21.469 -8.797 1 98.06 93 GLN A C 1
ATOM 718 O O . GLN A 1 93 ? -3.521 -20.594 -9.656 1 98.06 93 GLN A O 1
ATOM 723 N N . ILE A 1 94 ? -2.855 -22.375 -8.539 1 97.94 94 ILE A N 1
ATOM 724 C CA . ILE A 1 94 ? -1.708 -22.609 -9.406 1 97.94 94 ILE A CA 1
ATOM 725 C C . ILE A 1 94 ? -1.938 -23.875 -10.227 1 97.94 94 ILE A C 1
ATOM 727 O O . ILE A 1 94 ? -2.055 -24.969 -9.672 1 97.94 94 ILE A O 1
ATOM 731 N N . ILE A 1 95 ? -1.962 -23.766 -11.523 1 98 95 ILE A N 1
ATOM 732 C CA . ILE A 1 95 ? -2.355 -24.844 -12.414 1 98 95 ILE A CA 1
ATOM 733 C C . ILE A 1 95 ? -1.163 -25.266 -13.273 1 98 95 ILE A C 1
ATOM 735 O O . ILE A 1 95 ? -0.577 -24.453 -13.984 1 98 95 ILE A O 1
ATOM 739 N N . SER A 1 96 ? -0.755 -26.5 -13.148 1 98.31 96 SER A N 1
ATOM 740 C CA . SER A 1 96 ? 0.273 -27.078 -14.008 1 98.31 96 SER A CA 1
ATOM 741 C C . SER A 1 96 ? -0.344 -27.75 -15.227 1 98.31 96 SER A C 1
ATOM 743 O O . SER A 1 96 ? -1.417 -28.359 -15.133 1 98.31 96 SER A O 1
ATOM 745 N N . GLY A 1 97 ? 0.351 -27.609 -16.359 1 98.12 97 GLY A N 1
ATOM 746 C CA . GLY A 1 97 ? -0.187 -28.188 -17.578 1 98.12 97 GLY A CA 1
ATOM 747 C C . GLY A 1 97 ? -1.539 -27.625 -17.969 1 98.12 97 GLY A C 1
ATOM 748 O O . GLY A 1 97 ? -2.449 -28.359 -18.328 1 98.12 97 GLY A O 1
ATOM 749 N N . SER A 1 98 ? -1.693 -26.344 -17.766 1 98 98 SER A N 1
ATOM 750 C CA . SER A 1 98 ? -2.977 -25.688 -18.016 1 98 98 SER A CA 1
ATOM 751 C C . SER A 1 98 ? -3.359 -25.766 -19.484 1 98 98 SER A C 1
ATOM 753 O O . SER A 1 98 ? -2.535 -25.5 -20.359 1 98 98 SER A O 1
ATOM 755 N N . ARG A 1 99 ? -4.566 -26.109 -19.719 1 97.25 99 ARG A N 1
ATOM 756 C CA . ARG A 1 99 ? -5.176 -26.172 -21.047 1 97.25 99 ARG A CA 1
ATOM 757 C C . ARG A 1 99 ? -6.684 -26.375 -20.938 1 97.25 99 ARG A C 1
ATOM 759 O O . ARG A 1 99 ? -7.191 -26.781 -19.906 1 97.25 99 ARG A O 1
ATOM 766 N N . ASP A 1 100 ? -7.34 -26.094 -21.984 1 96.19 100 ASP A N 1
ATOM 767 C CA . ASP A 1 100 ? -8.781 -26.297 -22.031 1 96.19 100 ASP A CA 1
ATOM 768 C C . ASP A 1 100 ? -9.141 -27.609 -22.703 1 96.19 100 ASP A C 1
ATOM 770 O O . ASP A 1 100 ? -8.461 -28.031 -23.641 1 96.19 100 ASP A O 1
ATOM 774 N N . ASP A 1 101 ? -10.227 -28.141 -22.141 1 95.88 101 ASP A N 1
ATOM 775 C CA . ASP A 1 101 ? -10.836 -29.25 -22.875 1 95.88 101 ASP A CA 1
ATOM 776 C C . ASP A 1 101 ? -11.352 -28.766 -24.234 1 95.88 101 ASP A C 1
ATOM 778 O O . ASP A 1 101 ? -12.008 -27.734 -24.328 1 95.88 101 ASP A O 1
ATOM 782 N N . ASP A 1 102 ? -11.156 -29.562 -25.234 1 93.5 102 ASP A N 1
ATOM 783 C CA . ASP A 1 102 ? -11.508 -29.156 -26.594 1 93.5 102 ASP A CA 1
ATOM 784 C C . ASP A 1 102 ? -13.023 -29.047 -26.75 1 93.5 102 ASP A C 1
ATOM 786 O O . ASP A 1 102 ? -13.508 -28.234 -27.531 1 93.5 102 ASP A O 1
ATOM 790 N N . GLU A 1 103 ? -13.781 -29.766 -26.062 1 95.12 103 GLU A N 1
ATOM 791 C CA . GLU A 1 103 ? -15.234 -29.828 -26.219 1 95.12 103 GLU A CA 1
ATOM 792 C C . GLU A 1 103 ? -15.93 -28.891 -25.234 1 95.12 103 GLU A C 1
ATOM 794 O O . GLU A 1 103 ? -16.812 -28.109 -25.625 1 95.12 103 GLU A O 1
ATOM 799 N N . THR A 1 104 ? -15.492 -28.797 -23.984 1 94.88 104 THR A N 1
ATOM 800 C CA . THR A 1 104 ? -16.234 -28.094 -22.938 1 94.88 104 THR A CA 1
ATOM 801 C C . THR A 1 104 ? -15.578 -26.75 -22.625 1 94.88 104 THR A C 1
ATOM 803 O O . THR A 1 104 ? -16.172 -25.922 -21.938 1 94.88 104 THR A O 1
ATOM 806 N N . GLU A 1 105 ? -14.32 -26.531 -22.984 1 94.06 105 GLU A N 1
ATOM 807 C CA . GLU A 1 105 ? -13.578 -25.297 -22.75 1 94.06 105 GLU A CA 1
ATOM 808 C C . GLU A 1 105 ? -13.25 -25.125 -21.266 1 94.06 105 GLU A C 1
ATOM 810 O O . GLU A 1 105 ? -12.922 -24.016 -20.812 1 94.06 105 GLU A O 1
ATOM 815 N N . GLN A 1 106 ? -13.375 -26.234 -20.562 1 95.62 106 GLN A N 1
ATOM 816 C CA . GLN A 1 106 ? -13.055 -26.219 -19.141 1 95.62 106 GLN A CA 1
ATOM 817 C C . GLN A 1 106 ? -11.562 -26.469 -18.906 1 95.62 106 GLN A C 1
ATOM 819 O O . GLN A 1 106 ? -10.922 -27.172 -19.688 1 95.62 106 GLN A O 1
ATOM 824 N N . GLU A 1 107 ? -11.031 -25.859 -17.875 1 97.19 107 GLU A N 1
ATOM 825 C CA . GLU A 1 107 ? -9.648 -26.094 -17.469 1 97.19 107 GLU A CA 1
ATOM 826 C C . GLU A 1 107 ? -9.406 -27.562 -17.141 1 97.19 107 GLU A C 1
ATOM 828 O O . GLU A 1 107 ? -10.156 -28.156 -16.359 1 97.19 107 GLU A O 1
ATOM 833 N N . ILE A 1 108 ? -8.312 -28.172 -17.703 1 97.06 108 ILE A N 1
ATOM 834 C CA . ILE A 1 108 ? -8.078 -29.594 -17.438 1 97.06 108 ILE A CA 1
ATOM 835 C C . ILE A 1 108 ? -6.652 -29.781 -16.922 1 97.06 108 ILE A C 1
ATOM 837 O O . ILE A 1 108 ? -6.191 -30.922 -16.781 1 97.06 108 ILE A O 1
ATOM 841 N N . GLY A 1 109 ? -5.957 -28.719 -16.688 1 98 109 GLY A N 1
ATOM 842 C CA . GLY A 1 109 ? -4.688 -28.828 -16 1 98 109 GLY A CA 1
ATOM 843 C C . GLY A 1 109 ? -4.832 -29.281 -14.555 1 98 109 GLY A C 1
ATOM 844 O O . GLY A 1 109 ? -5.949 -29.484 -14.078 1 98 109 GLY A O 1
ATOM 845 N N . ASN A 1 110 ? -3.729 -29.578 -13.898 1 98.38 110 ASN A N 1
ATOM 846 C CA . ASN A 1 110 ? -3.734 -29.953 -12.492 1 98.38 110 ASN A CA 1
ATOM 847 C C . ASN A 1 110 ? -3.75 -28.734 -11.578 1 98.38 110 ASN A C 1
ATOM 849 O O . ASN A 1 110 ? -2.799 -27.953 -11.562 1 98.38 110 ASN A O 1
ATOM 853 N N . ILE A 1 111 ? -4.805 -28.578 -10.789 1 98.12 111 ILE A N 1
ATOM 854 C CA . ILE A 1 111 ? -5.059 -27.359 -10.023 1 98.12 111 ILE A CA 1
ATOM 855 C C . ILE A 1 111 ? -4.734 -27.609 -8.555 1 98.12 111 ILE A C 1
ATOM 857 O O . ILE A 1 111 ? -5.281 -28.531 -7.934 1 98.12 111 ILE A O 1
ATOM 861 N N . ASP A 1 112 ? -3.836 -26.875 -8.039 1 98.62 112 ASP A N 1
ATOM 862 C CA . ASP A 1 112 ? -3.643 -26.797 -6.59 1 98.62 112 ASP A CA 1
ATOM 863 C C . ASP A 1 112 ? -3.953 -25.391 -6.082 1 98.62 112 ASP A C 1
ATOM 865 O O . ASP A 1 112 ? -3.529 -24.391 -6.68 1 98.62 112 ASP A O 1
ATOM 869 N N . THR A 1 113 ? -4.707 -25.281 -5 1 98.38 113 THR A N 1
ATOM 870 C CA . THR A 1 113 ? -5.098 -24 -4.438 1 98.38 113 THR A CA 1
ATOM 871 C C . THR A 1 113 ? -4.273 -23.672 -3.195 1 98.38 113 THR A C 1
ATOM 873 O O . THR A 1 113 ? -4.281 -24.438 -2.227 1 98.38 113 THR A O 1
ATOM 876 N N . LEU A 1 114 ? -3.588 -22.594 -3.27 1 98.44 114 LEU A N 1
ATOM 877 C CA . LEU A 1 114 ? -2.795 -22.109 -2.145 1 98.44 114 LEU A CA 1
ATOM 878 C C . LEU A 1 114 ? -3.562 -21.062 -1.347 1 98.44 114 LEU A C 1
ATOM 880 O O . LEU A 1 114 ? -4.223 -20.188 -1.924 1 98.44 114 LEU A O 1
ATOM 884 N N . THR A 1 115 ? -3.525 -21.172 -0.076 1 98.75 115 THR A N 1
ATOM 885 C CA . THR A 1 115 ? -3.928 -20.109 0.838 1 98.75 115 THR A CA 1
ATOM 886 C C . THR A 1 115 ? -2.713 -19.516 1.547 1 98.75 115 THR A C 1
ATOM 888 O O . THR A 1 115 ? -2.02 -20.219 2.291 1 98.75 115 THR A O 1
ATOM 891 N N . ILE A 1 116 ? -2.451 -18.312 1.275 1 98.88 116 ILE A N 1
ATOM 892 C CA . ILE A 1 116 ? -1.363 -17.594 1.928 1 98.88 116 ILE A CA 1
ATOM 893 C C . ILE A 1 116 ? -1.923 -16.719 3.041 1 98.88 116 ILE A C 1
ATOM 895 O O . ILE A 1 116 ? -2.762 -15.844 2.793 1 98.88 116 ILE A O 1
ATOM 899 N N . SER A 1 117 ? -1.459 -16.906 4.23 1 98.88 117 SER A N 1
ATOM 900 C CA . SER A 1 117 ? -1.873 -16.109 5.383 1 98.88 117 SER A CA 1
ATOM 901 C C . SER A 1 117 ? -0.726 -15.25 5.902 1 98.88 117 SER A C 1
ATOM 903 O O . SER A 1 117 ? 0.441 -15.633 5.793 1 98.88 117 SER A O 1
ATOM 905 N N . TYR A 1 118 ? -1.065 -14.125 6.496 1 98.81 118 TYR A N 1
ATOM 906 C CA . TYR A 1 118 ? -0.034 -13.195 6.945 1 98.81 118 TYR A CA 1
ATOM 907 C C . TYR A 1 118 ? -0.604 -12.18 7.93 1 98.81 118 TYR A C 1
ATOM 909 O O . TYR A 1 118 ? -1.822 -12 8.008 1 98.81 118 TYR A O 1
ATOM 917 N N . ASP A 1 119 ? 0.296 -11.516 8.695 1 98.56 119 ASP A N 1
ATOM 918 C CA . ASP A 1 119 ? 0.014 -10.32 9.484 1 98.56 119 ASP A CA 1
ATOM 919 C C . ASP A 1 119 ? 0.381 -9.055 8.727 1 98.56 119 ASP A C 1
ATOM 921 O O . ASP A 1 119 ? 1.488 -8.938 8.195 1 98.56 119 ASP A O 1
ATOM 925 N N . LEU A 1 120 ? -0.587 -8.141 8.688 1 97.81 120 LEU A N 1
ATOM 926 C CA . LEU A 1 120 ? -0.292 -6.887 8 1 97.81 120 LEU A CA 1
ATOM 927 C C . LEU A 1 120 ? 0.599 -5.996 8.859 1 97.81 120 LEU A C 1
ATOM 929 O O . LEU A 1 120 ? 0.399 -5.891 10.07 1 97.81 120 LEU A O 1
ATOM 933 N N . GLY A 1 121 ? 1.624 -5.496 8.258 1 97.5 121 GLY A N 1
ATOM 934 C CA . GLY A 1 121 ? 2.482 -4.453 8.797 1 97.5 121 GLY A CA 1
ATOM 935 C C . GLY A 1 121 ? 2.68 -3.293 7.836 1 97.5 121 GLY A C 1
ATOM 936 O O . GLY A 1 121 ? 2.047 -3.238 6.781 1 97.5 121 GLY A O 1
ATOM 937 N N . GLU A 1 122 ? 3.451 -2.268 8.242 1 96.44 122 GLU A N 1
ATOM 938 C CA . GLU A 1 122 ? 3.686 -1.135 7.355 1 96.44 122 GLU A CA 1
ATOM 939 C C . GLU A 1 122 ? 5.09 -0.563 7.547 1 96.44 122 GLU A C 1
ATOM 941 O O . GLU A 1 122 ? 5.723 -0.797 8.578 1 96.44 122 GLU A O 1
ATOM 946 N N . ALA A 1 123 ? 5.57 0.037 6.562 1 95 123 ALA A N 1
ATOM 947 C CA . ALA A 1 123 ? 6.801 0.826 6.605 1 95 123 ALA A CA 1
ATOM 948 C C . ALA A 1 123 ? 6.566 2.234 6.066 1 95 123 ALA A C 1
ATOM 950 O O . ALA A 1 123 ? 5.922 2.408 5.031 1 95 123 ALA A O 1
ATOM 951 N N . PHE A 1 124 ? 7.09 3.23 6.805 1 93.88 124 PHE A N 1
ATOM 952 C CA . PHE A 1 124 ? 7.082 4.59 6.273 1 93.88 124 PHE A CA 1
ATOM 953 C C . PHE A 1 124 ? 8.258 4.809 5.328 1 93.88 124 PHE A C 1
ATOM 955 O O . PHE A 1 124 ? 9.414 4.641 5.719 1 93.88 124 PHE A O 1
ATOM 962 N N . ILE A 1 125 ? 7.941 5.148 4.094 1 91.44 125 ILE A N 1
ATOM 963 C CA . ILE A 1 125 ? 8.969 5.293 3.072 1 91.44 125 ILE A CA 1
ATOM 964 C C . ILE A 1 125 ? 9.469 6.734 3.041 1 91.44 125 ILE A C 1
ATOM 966 O O . ILE A 1 125 ? 10.672 6.984 3.139 1 91.44 125 ILE A O 1
ATOM 970 N N . SER A 1 126 ? 8.578 7.633 2.805 1 87.12 126 SER A N 1
ATOM 971 C CA . SER A 1 126 ? 8.844 9.062 2.785 1 87.12 126 SER A CA 1
ATOM 972 C C . SER A 1 126 ? 7.551 9.867 2.85 1 87.12 126 SER A C 1
ATOM 974 O O . SER A 1 126 ? 6.461 9.305 2.797 1 87.12 126 SER A O 1
ATOM 976 N N . ARG A 1 127 ? 7.711 11.117 2.967 1 84.75 127 ARG A N 1
ATOM 977 C CA . ARG A 1 127 ? 6.547 12 2.996 1 84.75 127 ARG A CA 1
ATOM 978 C C . ARG A 1 127 ? 5.805 11.969 1.664 1 84.75 127 ARG A C 1
ATOM 980 O O . ARG A 1 127 ? 4.582 12.109 1.626 1 84.75 127 ARG A O 1
ATOM 987 N N . ALA A 1 128 ? 6.543 11.789 0.64 1 83.75 128 ALA A N 1
ATOM 988 C CA . ALA A 1 128 ? 5.969 11.773 -0.704 1 83.75 128 ALA A CA 1
ATOM 989 C C . ALA A 1 128 ? 5.246 10.453 -0.977 1 83.75 128 ALA A C 1
ATOM 991 O O . ALA A 1 128 ? 4.199 10.438 -1.628 1 83.75 128 ALA A O 1
ATOM 992 N N . CYS A 1 129 ? 5.781 9.383 -0.347 1 88.56 129 CYS A N 1
ATOM 993 C CA . CYS A 1 129 ? 5.23 8.07 -0.662 1 88.56 129 CYS A CA 1
ATOM 994 C C . CYS A 1 129 ? 4.207 7.645 0.383 1 88.56 129 CYS A C 1
ATOM 996 O O . CYS A 1 129 ? 3.207 7 0.052 1 88.56 129 CYS A O 1
ATOM 998 N N . GLY A 1 130 ? 4.559 7.988 1.661 1 91.62 130 GLY A N 1
ATOM 999 C CA . GLY A 1 130 ? 3.701 7.531 2.744 1 91.62 130 GLY A CA 1
ATOM 1000 C C . GLY A 1 130 ? 4.078 6.152 3.262 1 91.62 130 GLY A C 1
ATOM 1001 O O . GLY A 1 130 ? 5.262 5.836 3.391 1 91.62 130 GLY A O 1
ATOM 1002 N N . PHE A 1 131 ? 3.096 5.473 3.635 1 94.62 131 PHE A N 1
ATOM 1003 C CA . PHE A 1 131 ? 3.27 4.137 4.195 1 94.62 131 PHE A CA 1
ATOM 1004 C C . PHE A 1 131 ? 3.039 3.07 3.131 1 94.62 131 PHE A C 1
ATOM 1006 O O . PHE A 1 131 ? 2.145 3.205 2.295 1 94.62 131 PHE A O 1
ATOM 1013 N N . VAL A 1 132 ? 3.811 2.045 3.248 1 94.5 132 VAL A N 1
ATOM 1014 C CA . VAL A 1 132 ? 3.643 0.88 2.387 1 94.5 132 VAL A CA 1
ATOM 1015 C C . VAL A 1 132 ? 3.363 -0.357 3.238 1 94.5 132 VAL A C 1
ATOM 1017 O O . VAL A 1 132 ? 3.998 -0.56 4.273 1 94.5 132 VAL A O 1
ATOM 1020 N N . VAL A 1 133 ? 2.471 -1.197 2.732 1 97.19 133 VAL A N 1
ATOM 1021 C CA . VAL A 1 133 ? 2.109 -2.418 3.445 1 97.19 133 VAL A CA 1
ATOM 1022 C C . VAL A 1 133 ? 3.223 -3.453 3.297 1 97.19 133 VAL A C 1
ATOM 1024 O O . VAL A 1 133 ? 3.789 -3.613 2.215 1 97.19 133 VAL A O 1
ATOM 1027 N N . ASN A 1 134 ? 3.494 -4.094 4.383 1 97.75 134 ASN A N 1
ATOM 1028 C CA . ASN A 1 134 ? 4.309 -5.301 4.414 1 97.75 134 ASN A CA 1
ATOM 1029 C C . ASN A 1 134 ? 3.523 -6.496 4.945 1 97.75 134 ASN A C 1
ATOM 1031 O O . ASN A 1 134 ? 2.488 -6.324 5.594 1 97.75 134 ASN A O 1
ATOM 1035 N N . TYR A 1 135 ? 4.016 -7.668 4.633 1 98.69 135 TYR A N 1
ATOM 1036 C CA . TYR A 1 135 ? 3.352 -8.898 5.043 1 98.69 135 TYR A CA 1
ATOM 1037 C C . TYR A 1 135 ? 4.27 -9.758 5.906 1 98.69 135 TYR A C 1
ATOM 1039 O O . TYR A 1 135 ? 5.32 -10.211 5.445 1 98.69 135 TYR A O 1
ATOM 1047 N N . ASN A 1 136 ? 3.832 -9.953 7.137 1 98.75 136 ASN A N 1
ATOM 1048 C CA . ASN A 1 136 ? 4.707 -10.602 8.109 1 98.75 136 ASN A CA 1
ATOM 1049 C C . ASN A 1 136 ? 4.219 -12.008 8.453 1 98.75 136 ASN A C 1
ATOM 1051 O O . ASN A 1 136 ? 3.014 -12.266 8.453 1 98.75 136 ASN A O 1
ATOM 1055 N N . ASN A 1 137 ? 5.164 -12.883 8.68 1 98.81 137 ASN A N 1
ATOM 1056 C CA . ASN A 1 137 ? 4.867 -14.234 9.156 1 98.81 137 ASN A CA 1
ATOM 1057 C C . ASN A 1 137 ? 3.959 -14.977 8.18 1 98.81 137 ASN A C 1
ATOM 1059 O O . ASN A 1 137 ? 2.941 -15.547 8.586 1 98.81 137 ASN A O 1
ATOM 1063 N N . ILE A 1 138 ? 4.367 -14.977 6.949 1 98.88 138 ILE A N 1
ATOM 1064 C CA . ILE A 1 138 ? 3.494 -15.625 5.977 1 98.88 138 ILE A CA 1
ATOM 1065 C C . ILE A 1 138 ? 3.5 -17.141 6.203 1 98.88 138 ILE A C 1
ATOM 1067 O O . ILE A 1 138 ? 4.531 -17.719 6.566 1 98.88 138 ILE A O 1
ATOM 1071 N N . THR A 1 139 ? 2.398 -17.781 6.043 1 98.81 139 THR A N 1
ATOM 1072 C CA . THR A 1 139 ? 2.23 -19.219 5.953 1 98.81 139 THR A CA 1
ATOM 1073 C C . THR A 1 139 ? 1.468 -19.609 4.688 1 98.81 139 THR A C 1
ATOM 1075 O O . THR A 1 139 ? 0.613 -18.844 4.223 1 98.81 139 THR A O 1
ATOM 1078 N N . VAL A 1 140 ? 1.854 -20.703 4.148 1 98.81 140 VAL A N 1
ATOM 1079 C CA . VAL A 1 140 ? 1.21 -21.188 2.932 1 98.81 140 VAL A CA 1
ATOM 1080 C C . VAL A 1 140 ? 0.665 -22.594 3.156 1 98.81 140 VAL A C 1
ATOM 1082 O O . VAL A 1 140 ? 1.388 -23.484 3.619 1 98.81 140 VAL A O 1
ATOM 1085 N N . THR A 1 141 ? -0.579 -22.734 2.787 1 98.12 141 THR A N 1
ATOM 1086 C CA . THR A 1 141 ? -1.186 -24.062 2.92 1 98.12 141 THR A CA 1
ATOM 1087 C C . THR A 1 141 ? -1.801 -24.5 1.596 1 98.12 141 THR A C 1
ATOM 1089 O O . THR A 1 141 ? -2.26 -23.672 0.807 1 98.12 141 THR A O 1
ATOM 1092 N N . VAL A 1 142 ? -1.749 -25.75 1.365 1 97.19 142 VAL A N 1
ATOM 1093 C CA . VAL A 1 142 ? -2.408 -26.453 0.261 1 97.19 142 VAL A CA 1
ATOM 1094 C C . VAL A 1 142 ? -3.207 -27.641 0.796 1 97.19 142 VAL A C 1
ATOM 1096 O O . VAL A 1 142 ? -2.701 -28.422 1.601 1 97.19 142 VAL A O 1
ATOM 1099 N N . PRO A 1 143 ? -4.461 -27.75 0.396 1 96.62 143 PRO A N 1
ATOM 1100 C CA . PRO A 1 143 ? -5.203 -28.938 0.842 1 96.62 143 PRO A CA 1
ATOM 1101 C C . PRO A 1 143 ? -4.52 -30.234 0.448 1 96.62 143 PRO A C 1
ATOM 1103 O O . PRO A 1 143 ? -4.055 -30.375 -0.687 1 96.62 143 PRO A O 1
ATOM 1106 N N . GLU A 1 144 ? -4.457 -31.141 1.383 1 93.12 144 GLU A N 1
ATOM 1107 C CA . GLU A 1 144 ? -3.82 -32.438 1.125 1 93.12 144 GLU A CA 1
ATOM 1108 C C . GLU A 1 144 ? -4.602 -33.219 0.092 1 93.12 144 GLU A C 1
ATOM 1110 O O . GLU A 1 144 ? -5.836 -33.281 0.136 1 93.12 144 GLU A O 1
ATOM 1115 N N . SER A 1 145 ? -3.906 -33.688 -0.844 1 95.06 145 SER A N 1
ATOM 1116 C CA . SER A 1 145 ? -4.469 -34.531 -1.873 1 95.06 145 SER A CA 1
ATOM 1117 C C . SER A 1 145 ? -3.383 -35.344 -2.562 1 95.06 145 SER A C 1
ATOM 1119 O O . SER A 1 145 ? -2.289 -34.844 -2.822 1 95.06 145 SER A O 1
ATOM 1121 N N . ALA A 1 146 ? -3.727 -36.625 -2.889 1 93.38 146 ALA A N 1
ATOM 1122 C CA . ALA A 1 146 ? -2.795 -37.469 -3.621 1 93.38 146 ALA A CA 1
ATOM 1123 C C . ALA A 1 146 ? -2.617 -36.969 -5.055 1 93.38 146 ALA A C 1
ATOM 1125 O O . ALA A 1 146 ? -1.667 -37.375 -5.738 1 93.38 146 ALA A O 1
ATOM 1126 N N . GLU A 1 147 ? -3.484 -36.125 -5.449 1 96.12 147 GLU A N 1
ATOM 1127 C CA . GLU A 1 147 ? -3.49 -35.688 -6.836 1 96.12 147 GLU A CA 1
ATOM 1128 C C . GLU A 1 147 ? -2.764 -34.344 -6.984 1 96.12 147 GLU A C 1
ATOM 1130 O O . GLU A 1 147 ? -2.641 -33.812 -8.094 1 96.12 147 GLU A O 1
ATOM 1135 N N . ASN A 1 148 ? -2.238 -33.844 -5.91 1 97.94 148 ASN A N 1
ATOM 1136 C CA . ASN A 1 148 ? -1.533 -32.562 -5.965 1 97.94 148 ASN A CA 1
ATOM 1137 C C . ASN A 1 148 ? -0.272 -32.656 -6.816 1 97.94 148 ASN A C 1
ATOM 1139 O O . ASN A 1 148 ? 0.51 -33.625 -6.676 1 97.94 148 ASN A O 1
ATOM 1143 N N . TRP A 1 149 ? -0.117 -31.688 -7.719 1 98.19 149 TRP A N 1
ATOM 1144 C CA . TRP A 1 149 ? 1.154 -31.641 -8.43 1 98.19 149 TRP A CA 1
ATOM 1145 C C . TRP A 1 149 ? 2.238 -31 -7.574 1 98.19 149 TRP A C 1
ATOM 1147 O O . TRP A 1 149 ? 3.428 -31.25 -7.773 1 98.19 149 TRP A O 1
ATOM 1157 N N . ILE A 1 150 ? 1.851 -30.094 -6.664 1 98.44 150 ILE A N 1
ATOM 1158 C CA . ILE A 1 150 ? 2.771 -29.531 -5.684 1 98.44 150 ILE A CA 1
ATOM 1159 C C . ILE A 1 150 ? 3.031 -30.547 -4.578 1 98.44 150 ILE A C 1
ATOM 1161 O O . ILE A 1 150 ? 2.117 -30.922 -3.834 1 98.44 150 ILE A O 1
ATOM 1165 N N . GLN A 1 151 ? 4.223 -30.938 -4.438 1 97.81 151 GLN A N 1
ATOM 1166 C CA . GLN A 1 151 ? 4.559 -32.031 -3.543 1 97.81 151 GLN A CA 1
ATOM 1167 C C . GLN A 1 151 ? 5.023 -31.531 -2.184 1 97.81 151 GLN A C 1
ATOM 1169 O O . GLN A 1 151 ? 4.891 -32.219 -1.172 1 97.81 151 GLN A O 1
ATOM 1174 N N . ASP A 1 152 ? 5.645 -30.328 -2.219 1 97.56 152 ASP A N 1
ATOM 1175 C CA . ASP A 1 152 ? 6.082 -29.688 -0.984 1 97.56 152 ASP A CA 1
ATOM 1176 C C . ASP A 1 152 ? 6.16 -28.172 -1.151 1 97.56 152 ASP A C 1
ATOM 1178 O O . ASP A 1 152 ? 6.289 -27.672 -2.271 1 97.56 152 ASP A O 1
ATOM 1182 N N . ILE A 1 153 ? 5.992 -27.453 -0.077 1 98.5 153 ILE A N 1
ATOM 1183 C CA . ILE A 1 153 ? 6.094 -26 -0.048 1 98.5 153 ILE A CA 1
ATOM 1184 C C . ILE A 1 153 ? 6.93 -25.578 1.155 1 98.5 153 ILE A C 1
ATOM 1186 O O . ILE A 1 153 ? 6.742 -26.078 2.264 1 98.5 153 ILE A O 1
ATOM 1190 N N . LYS A 1 154 ? 7.844 -24.672 0.897 1 98.5 154 LYS A N 1
ATOM 1191 C CA . LYS A 1 154 ? 8.648 -24.141 1.987 1 98.5 154 LYS A CA 1
ATOM 1192 C C . LYS A 1 154 ? 8.664 -22.609 1.958 1 98.5 154 LYS A C 1
ATOM 1194 O O . LYS A 1 154 ? 8.984 -22 0.931 1 98.5 154 LYS A O 1
ATOM 1199 N N . VAL A 1 155 ? 8.336 -22.047 3.078 1 98.88 155 VAL A N 1
ATOM 1200 C CA . VAL A 1 155 ? 8.531 -20.609 3.254 1 98.88 155 VAL A CA 1
ATOM 1201 C C . VAL A 1 155 ? 9.977 -20.328 3.688 1 98.88 155 VAL A C 1
ATOM 1203 O O . VAL A 1 155 ? 10.391 -20.75 4.773 1 98.88 155 VAL A O 1
ATOM 1206 N N . VAL A 1 156 ? 10.703 -19.625 2.848 1 98.75 156 VAL A N 1
ATOM 1207 C CA . VAL A 1 156 ? 12.117 -19.438 3.152 1 98.75 156 VAL A CA 1
ATOM 1208 C C . VAL A 1 156 ? 12.352 -18 3.635 1 98.75 156 VAL A C 1
ATOM 1210 O O . VAL A 1 156 ? 13.367 -17.719 4.27 1 98.75 156 VAL A O 1
ATOM 1213 N N . GLN A 1 157 ? 11.469 -17.094 3.314 1 98.62 157 GLN A N 1
ATOM 1214 C CA . GLN A 1 157 ? 11.43 -15.727 3.836 1 98.62 157 GLN A CA 1
ATOM 1215 C C . GLN A 1 157 ? 10.023 -15.359 4.301 1 98.62 157 GLN A C 1
ATOM 1217 O O . GLN A 1 157 ? 9.195 -14.93 3.498 1 98.62 157 GLN A O 1
ATOM 1222 N N . PRO A 1 158 ? 9.781 -15.438 5.562 1 98.62 158 PRO A N 1
ATOM 1223 C CA . PRO A 1 158 ? 8.414 -15.305 6.062 1 98.62 158 PRO A CA 1
ATOM 1224 C C . PRO A 1 158 ? 7.906 -13.867 6.035 1 98.62 158 PRO A C 1
ATOM 1226 O O . PRO A 1 158 ? 6.703 -13.625 6.188 1 98.62 158 PRO A O 1
ATOM 1229 N N . ASN A 1 159 ? 8.844 -12.891 5.973 1 98.81 159 ASN A N 1
ATOM 1230 C CA . ASN A 1 159 ? 8.453 -11.484 5.906 1 98.81 159 ASN A CA 1
ATOM 1231 C C . ASN A 1 159 ? 8.633 -10.914 4.504 1 98.81 159 ASN A C 1
ATOM 1233 O O . ASN A 1 159 ? 9.734 -10.93 3.961 1 98.81 159 ASN A O 1
ATOM 1237 N N . VAL A 1 160 ? 7.555 -10.484 3.895 1 98.56 160 VAL A N 1
ATOM 1238 C CA . VAL A 1 160 ? 7.562 -9.898 2.559 1 98.56 160 VAL A CA 1
ATOM 1239 C C . VAL A 1 160 ? 7.668 -8.375 2.666 1 98.56 160 VAL A C 1
ATOM 1241 O O . VAL A 1 160 ? 6.648 -7.684 2.752 1 98.56 160 VAL A O 1
ATOM 1244 N N . GLU A 1 161 ? 8.891 -7.836 2.559 1 97.19 161 GLU A N 1
ATOM 1245 C CA . GLU A 1 161 ? 9.164 -6.41 2.707 1 97.19 161 GLU A CA 1
ATOM 1246 C C . GLU A 1 161 ? 9.719 -5.82 1.414 1 97.19 161 GLU A C 1
ATOM 1248 O O . GLU A 1 161 ? 9.805 -4.598 1.27 1 97.19 161 GLU A O 1
ATOM 1253 N N . ASN A 1 162 ? 10.117 -6.629 0.539 1 94.5 162 ASN A N 1
ATOM 1254 C CA . ASN A 1 162 ? 10.578 -6.281 -0.8 1 94.5 162 ASN A CA 1
ATOM 1255 C C . ASN A 1 162 ? 10.414 -7.449 -1.77 1 94.5 162 ASN A C 1
ATOM 1257 O O . ASN A 1 162 ? 9.953 -8.523 -1.382 1 94.5 162 ASN A O 1
ATOM 1261 N N . THR A 1 163 ? 10.812 -7.258 -2.984 1 93.69 163 THR A N 1
ATOM 1262 C CA . THR A 1 163 ? 10.594 -8.258 -4.023 1 93.69 163 THR A CA 1
ATOM 1263 C C . THR A 1 163 ? 11.914 -8.828 -4.52 1 93.69 163 THR A C 1
ATOM 1265 O O . THR A 1 163 ? 12.016 -9.289 -5.66 1 93.69 163 THR A O 1
ATOM 1268 N N . ASP A 1 164 ? 12.938 -8.766 -3.771 1 92.31 164 ASP A N 1
ATOM 1269 C CA . ASP A 1 164 ? 14.289 -9.031 -4.254 1 92.31 164 ASP A CA 1
ATOM 1270 C C . ASP A 1 164 ? 14.625 -10.523 -4.152 1 92.31 164 ASP A C 1
ATOM 1272 O O . ASP A 1 164 ? 15.5 -11.016 -4.871 1 92.31 164 ASP A O 1
ATOM 1276 N N . ASN A 1 165 ? 13.953 -11.195 -3.207 1 95.19 165 ASN A N 1
ATOM 1277 C CA . ASN A 1 165 ? 14.305 -12.586 -2.939 1 95.19 165 ASN A CA 1
ATOM 1278 C C . ASN A 1 165 ? 13.078 -13.492 -3 1 95.19 165 ASN A C 1
ATOM 1280 O O . ASN A 1 165 ? 11.945 -13.031 -2.857 1 95.19 165 ASN A O 1
ATOM 1284 N N . ILE A 1 166 ? 13.414 -14.797 -3.158 1 97.88 166 ILE A N 1
ATOM 1285 C CA . ILE A 1 166 ? 12.352 -15.797 -3.109 1 97.88 166 ILE A CA 1
ATOM 1286 C C . ILE A 1 166 ? 11.812 -15.906 -1.687 1 97.88 166 ILE A C 1
ATOM 1288 O O . ILE A 1 166 ? 12.586 -15.992 -0.727 1 97.88 166 ILE A O 1
ATOM 1292 N N . HIS A 1 167 ? 10.492 -15.859 -1.551 1 98.88 167 HIS A N 1
ATOM 1293 C CA . HIS A 1 167 ? 9.836 -16 -0.256 1 98.88 167 HIS A CA 1
ATOM 1294 C C . HIS A 1 167 ? 9.336 -17.422 -0.048 1 98.88 167 HIS A C 1
ATOM 1296 O O . HIS A 1 167 ? 9.43 -17.969 1.056 1 98.88 167 HIS A O 1
ATOM 1302 N N . VAL A 1 168 ? 8.828 -18.031 -1.106 1 98.81 168 VAL A N 1
ATOM 1303 C CA . VAL A 1 168 ? 8.211 -19.344 -1.059 1 98.81 168 VAL A CA 1
ATOM 1304 C C . VAL A 1 168 ? 8.805 -20.234 -2.145 1 98.81 168 VAL A C 1
ATOM 1306 O O . VAL A 1 168 ? 8.898 -19.844 -3.307 1 98.81 168 VAL A O 1
ATOM 1309 N N . LYS A 1 169 ? 9.203 -21.375 -1.794 1 98.69 169 LYS A N 1
ATOM 1310 C CA . LYS A 1 169 ? 9.641 -22.406 -2.74 1 98.69 169 LYS A CA 1
ATOM 1311 C C . LYS A 1 169 ? 8.586 -23.484 -2.906 1 98.69 169 LYS A C 1
ATOM 1313 O O . LYS A 1 169 ? 8.086 -24.031 -1.921 1 98.69 169 LYS A O 1
ATOM 1318 N N . ILE A 1 170 ? 8.297 -23.75 -4.09 1 98.5 170 ILE A N 1
ATOM 1319 C CA . ILE A 1 170 ? 7.41 -24.859 -4.445 1 98.5 170 ILE A CA 1
ATOM 1320 C C . ILE A 1 170 ? 8.219 -26 -5.059 1 98.5 170 ILE A C 1
ATOM 1322 O O . ILE A 1 170 ? 9.031 -25.766 -5.961 1 98.5 170 ILE A O 1
ATOM 1326 N N . PHE A 1 171 ? 8.008 -27.172 -4.523 1 98.44 171 PHE A N 1
ATOM 1327 C CA . PHE A 1 171 ? 8.703 -28.359 -5.016 1 98.44 171 PHE A CA 1
ATOM 1328 C C . PHE A 1 171 ? 7.742 -29.281 -5.742 1 98.44 171 PHE A C 1
ATOM 1330 O O . PHE A 1 171 ? 6.633 -29.531 -5.266 1 98.44 171 PHE A O 1
ATOM 1337 N N . HIS A 1 172 ? 8.242 -29.844 -6.82 1 97.94 172 HIS A N 1
ATOM 1338 C CA . HIS A 1 172 ? 7.375 -30.703 -7.621 1 97.94 172 HIS A CA 1
ATOM 1339 C C . HIS A 1 172 ? 8.195 -31.656 -8.484 1 97.94 172 HIS A C 1
ATOM 1341 O O . HIS A 1 172 ? 9.391 -31.453 -8.68 1 97.94 172 HIS A O 1
ATOM 1347 N N . MET B 1 1 ? 13 6.258 -55.312 1 55.78 1 MET B N 1
ATOM 1348 C CA . MET B 1 1 ? 13.016 5.039 -54.5 1 55.78 1 MET B CA 1
ATOM 1349 C C . MET B 1 1 ? 13.953 5.184 -53.312 1 55.78 1 MET B C 1
ATOM 1351 O O . MET B 1 1 ? 13.922 4.367 -52.375 1 55.78 1 MET B O 1
ATOM 1355 N N . LYS B 1 2 ? 14.938 6.176 -53.469 1 65.88 2 LYS B N 1
ATOM 1356 C CA . LYS B 1 2 ? 16 6.285 -52.469 1 65.88 2 LYS B CA 1
ATOM 1357 C C . LYS B 1 2 ? 15.523 6.992 -51.219 1 65.88 2 LYS B C 1
ATOM 1359 O O . LYS B 1 2 ? 16.125 6.871 -50.156 1 65.88 2 LYS B O 1
ATOM 1364 N N . LYS B 1 3 ? 14.469 7.777 -51.312 1 68 3 LYS B N 1
ATOM 1365 C CA . LYS B 1 3 ? 14.016 8.555 -50.156 1 68 3 LYS B CA 1
ATOM 1366 C C . LYS B 1 3 ? 13 7.766 -49.312 1 68 3 LYS B C 1
ATOM 1368 O O . LYS B 1 3 ? 12.656 8.164 -48.219 1 68 3 LYS B O 1
ATOM 1373 N N . ILE B 1 4 ? 12.484 6.742 -49.938 1 70.88 4 ILE B N 1
ATOM 1374 C CA . ILE B 1 4 ? 11.453 5.965 -49.25 1 70.88 4 ILE B CA 1
ATOM 1375 C C . ILE B 1 4 ? 12.102 5.039 -48.219 1 70.88 4 ILE B C 1
ATOM 1377 O O . ILE B 1 4 ? 11.531 4.789 -47.156 1 70.88 4 ILE B O 1
ATOM 1381 N N . ILE B 1 5 ? 13.383 4.746 -48.469 1 76.38 5 ILE B N 1
ATOM 1382 C CA . ILE B 1 5 ? 14.086 3.775 -47.625 1 76.38 5 ILE B CA 1
ATOM 1383 C C . ILE B 1 5 ? 14.375 4.391 -46.281 1 76.38 5 ILE B C 1
ATOM 1385 O O . ILE B 1 5 ? 14.086 3.781 -45.219 1 76.38 5 ILE B O 1
ATOM 1389 N N . PRO B 1 6 ? 14.867 5.582 -46.25 1 80.88 6 PRO B N 1
ATOM 1390 C CA . PRO B 1 6 ? 15.102 6.152 -44.938 1 80.88 6 PRO B CA 1
ATOM 1391 C C . PRO B 1 6 ? 13.812 6.422 -44.156 1 80.88 6 PRO B C 1
ATOM 1393 O O . PRO B 1 6 ? 13.766 6.238 -42.938 1 80.88 6 PRO B O 1
ATOM 1396 N N . ILE B 1 7 ? 12.773 6.734 -44.844 1 76.25 7 ILE B N 1
ATOM 1397 C CA . ILE B 1 7 ? 11.492 6.996 -44.219 1 76.25 7 ILE B CA 1
ATOM 1398 C C . ILE B 1 7 ? 10.914 5.699 -43.656 1 76.25 7 ILE B C 1
ATOM 1400 O O . ILE B 1 7 ? 10.375 5.676 -42.562 1 76.25 7 ILE B O 1
ATOM 1404 N N . LEU B 1 8 ? 11.102 4.676 -44.5 1 75.25 8 LEU B N 1
ATOM 1405 C CA . LEU B 1 8 ? 10.617 3.375 -44.031 1 75.25 8 LEU B CA 1
ATOM 1406 C C . LEU B 1 8 ? 11.445 2.859 -42.875 1 75.25 8 LEU B C 1
ATOM 1408 O O . LEU B 1 8 ? 10.898 2.268 -41.938 1 75.25 8 LEU B O 1
ATOM 1412 N N . LEU B 1 9 ? 12.695 3.176 -42.906 1 75.94 9 LEU B N 1
ATOM 1413 C CA . LEU B 1 9 ? 13.578 2.797 -41.781 1 75.94 9 LEU B CA 1
ATOM 1414 C C . LEU B 1 9 ? 13.227 3.572 -40.531 1 75.94 9 LEU B C 1
ATOM 1416 O O . LEU B 1 9 ? 13.211 3.006 -39.438 1 75.94 9 LEU B O 1
ATOM 1420 N N . ILE B 1 10 ? 12.969 4.816 -40.688 1 74 10 ILE B N 1
ATOM 1421 C CA . ILE B 1 10 ? 12.586 5.637 -39.531 1 74 10 ILE B CA 1
ATOM 1422 C C . ILE B 1 10 ? 11.219 5.195 -39.031 1 74 10 ILE B C 1
ATOM 1424 O O . ILE B 1 10 ? 11 5.082 -37.812 1 74 10 ILE B O 1
ATOM 1428 N N . ALA B 1 11 ? 10.336 4.844 -39.969 1 74.69 11 ALA B N 1
ATOM 1429 C CA . ALA B 1 11 ? 9 4.391 -39.594 1 74.69 11 ALA B CA 1
ATOM 1430 C C . ALA B 1 11 ? 9.062 3.043 -38.875 1 74.69 11 ALA B C 1
ATOM 1432 O O . ALA B 1 11 ? 8.344 2.816 -37.875 1 74.69 11 ALA B O 1
ATOM 1433 N N . SER B 1 12 ? 9.945 2.193 -39.344 1 73.56 12 SER B N 1
ATOM 1434 C CA . SER B 1 12 ? 10.133 0.9 -38.719 1 73.56 12 SER B CA 1
ATOM 1435 C C . SER B 1 12 ? 10.766 1.061 -37.312 1 73.56 12 SER B C 1
ATOM 1437 O O . SER B 1 12 ? 10.406 0.347 -36.375 1 73.56 12 SER B O 1
ATOM 1439 N N . MET B 1 13 ? 11.625 1.993 -37.188 1 67.44 13 MET B N 1
ATOM 1440 C CA . MET B 1 13 ? 12.258 2.25 -35.906 1 67.44 13 MET B CA 1
ATOM 1441 C C . MET B 1 13 ? 11.25 2.811 -34.906 1 67.44 13 MET B C 1
ATOM 1443 O O . MET B 1 13 ? 11.266 2.439 -33.719 1 67.44 13 MET B O 1
ATOM 1447 N N . LEU B 1 14 ? 10.383 3.568 -35.312 1 63.69 14 LEU B N 1
ATOM 1448 C CA . LEU B 1 14 ? 9.367 4.152 -34.469 1 63.69 14 LEU B CA 1
ATOM 1449 C C . LEU B 1 14 ? 8.367 3.098 -34 1 63.69 14 LEU B C 1
ATOM 1451 O O . LEU B 1 14 ? 7.879 3.145 -32.875 1 63.69 14 LEU B O 1
ATOM 1455 N N . TYR B 1 15 ? 8.117 2.131 -34.844 1 58.72 15 TYR B N 1
ATOM 1456 C CA . TYR B 1 15 ? 7.203 1.051 -34.469 1 58.72 15 TYR B CA 1
ATOM 1457 C C . TYR B 1 15 ? 7.809 0.146 -33.406 1 58.72 15 TYR B C 1
ATOM 1459 O O . TYR B 1 15 ? 7.09 -0.415 -32.594 1 58.72 15 TYR B O 1
ATOM 1467 N N . TYR B 1 16 ? 9.094 -0.003 -33.406 1 55.78 16 TYR B N 1
ATOM 1468 C CA . TYR B 1 16 ? 9.766 -0.885 -32.469 1 55.78 16 TYR B CA 1
ATOM 1469 C C . TYR B 1 16 ? 9.797 -0.26 -31.062 1 55.78 16 TYR B C 1
ATOM 1471 O O . TYR B 1 16 ? 9.812 -0.971 -30.062 1 55.78 16 TYR B O 1
ATOM 1479 N N . VAL B 1 17 ? 9.859 1.014 -30.984 1 53.5 17 VAL B N 1
ATOM 1480 C CA . VAL B 1 17 ? 9.93 1.652 -29.672 1 53.5 17 VAL B CA 1
ATOM 1481 C C . VAL B 1 17 ? 8.57 1.546 -28.984 1 53.5 17 VAL B C 1
ATOM 1483 O O . VAL B 1 17 ? 8.461 1.781 -27.781 1 53.5 17 VAL B O 1
ATOM 1486 N N . SER B 1 18 ? 7.547 1.277 -29.734 1 47.03 18 SER B N 1
ATOM 1487 C CA . SER B 1 18 ? 6.219 1.265 -29.141 1 47.03 18 SER B CA 1
ATOM 1488 C C . SER B 1 18 ? 5.949 -0.052 -28.422 1 47.03 18 SER B C 1
ATOM 1490 O O . SER B 1 18 ? 4.91 -0.213 -27.766 1 47.03 18 SER B O 1
ATOM 1492 N N . SER B 1 19 ? 6.789 -1.042 -28.703 1 42.03 19 SER B N 1
ATOM 1493 C CA . SER B 1 19 ? 6.367 -2.352 -28.219 1 42.03 19 SER B CA 1
ATOM 1494 C C . SER B 1 19 ? 6.883 -2.611 -26.812 1 42.03 19 SER B C 1
ATOM 1496 O O . SER B 1 19 ? 6.816 -3.74 -26.312 1 42.03 19 SER B O 1
ATOM 1498 N N . CYS B 1 20 ? 7.789 -1.854 -26.375 1 43.41 20 CYS B N 1
ATOM 1499 C CA . CYS B 1 20 ? 8.172 -2.148 -25 1 43.41 20 CYS B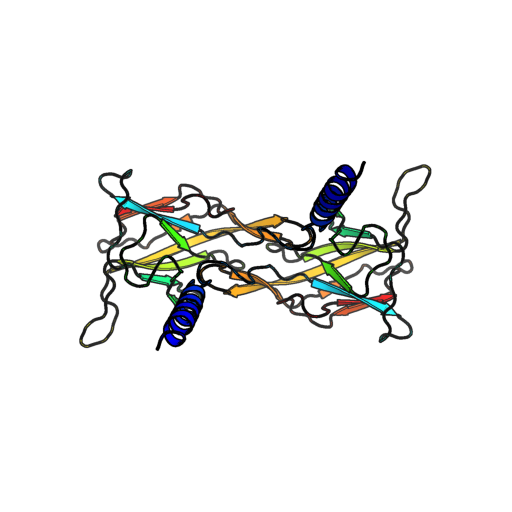 CA 1
ATOM 1500 C C . CYS B 1 20 ? 6.98 -1.994 -24.062 1 43.41 20 CYS B C 1
ATOM 1502 O O . CYS B 1 20 ? 6.473 -0.888 -23.859 1 43.41 20 CYS B O 1
ATOM 1504 N N . GLU B 1 21 ? 6.121 -2.854 -24.188 1 42.62 21 GLU B N 1
ATOM 1505 C CA . GLU B 1 21 ? 4.996 -2.902 -23.25 1 42.62 21 GLU B CA 1
ATOM 1506 C C . GLU B 1 21 ? 5.449 -2.602 -21.828 1 42.62 21 GLU B C 1
ATOM 1508 O O . GLU B 1 21 ? 6.395 -3.215 -21.328 1 42.62 21 GLU B O 1
ATOM 1513 N N . LYS B 1 22 ? 5.223 -1.44 -21.359 1 48 22 LYS B N 1
ATOM 1514 C CA . LYS B 1 22 ? 5.188 -0.794 -20.062 1 48 22 LYS B CA 1
ATOM 1515 C C . LYS B 1 22 ? 4.676 -1.752 -18.984 1 48 22 LYS B C 1
ATOM 1517 O O . LYS B 1 22 ? 4.586 -1.387 -17.812 1 48 22 LYS B O 1
ATOM 1522 N N . ASP B 1 23 ? 4.426 -3.053 -19.422 1 53.69 23 ASP B N 1
ATOM 1523 C CA . ASP B 1 23 ? 3.52 -3.844 -18.594 1 53.69 23 ASP B CA 1
ATOM 1524 C C . ASP B 1 23 ? 4.184 -4.242 -17.281 1 53.69 23 ASP B C 1
ATOM 1526 O O . ASP B 1 23 ? 3.508 -4.387 -16.25 1 53.69 23 ASP B O 1
ATOM 1530 N N . ASP B 1 24 ? 5.594 -4.277 -17.219 1 64.06 24 ASP B N 1
ATOM 1531 C CA . ASP B 1 24 ? 6.234 -4.832 -16.031 1 64.06 24 ASP B CA 1
ATOM 1532 C C . ASP B 1 24 ? 6.629 -3.729 -15.047 1 64.06 24 ASP B C 1
ATOM 1534 O O . ASP B 1 24 ? 7.41 -3.959 -14.125 1 64.06 24 ASP B O 1
ATOM 1538 N N . ILE B 1 25 ? 6.137 -2.641 -15.422 1 72.81 25 ILE B N 1
ATOM 1539 C CA . ILE B 1 25 ? 6.531 -1.559 -14.531 1 72.81 25 ILE B CA 1
ATOM 1540 C C . ILE B 1 25 ? 5.301 -0.996 -13.828 1 72.81 25 ILE B C 1
ATOM 1542 O O . ILE B 1 25 ? 4.262 -0.781 -14.453 1 72.81 25 ILE B O 1
ATOM 1546 N N . CYS B 1 26 ? 5.344 -0.951 -12.656 1 81.38 26 CYS B N 1
ATOM 1547 C CA . CYS B 1 26 ? 4.258 -0.372 -11.875 1 81.38 26 CYS B CA 1
ATOM 1548 C C . CYS B 1 26 ? 4.219 1.143 -12.039 1 81.38 26 CYS B C 1
ATOM 1550 O O . CYS B 1 26 ? 5.188 1.832 -11.719 1 81.38 26 CYS B O 1
ATOM 1552 N N . VAL B 1 27 ? 3.088 1.517 -12.688 1 78.81 27 VAL B N 1
ATOM 1553 C CA . VAL B 1 27 ? 2.768 2.936 -12.797 1 78.81 27 VAL B CA 1
ATOM 1554 C C . VAL B 1 27 ? 1.517 3.25 -11.984 1 78.81 27 VAL B C 1
ATOM 1556 O O . VAL B 1 27 ? 0.517 2.533 -12.062 1 78.81 27 VAL B O 1
ATOM 1559 N N . GLU B 1 28 ? 1.519 4.113 -11.016 1 78.56 28 GLU B N 1
ATOM 1560 C CA . GLU B 1 28 ? 0.36 4.555 -10.25 1 78.56 28 GLU B CA 1
ATOM 1561 C C . GLU B 1 28 ? 0.131 3.662 -9.031 1 78.56 28 GLU B C 1
ATOM 1563 O O . GLU B 1 28 ? -1.013 3.377 -8.672 1 78.56 28 GLU B O 1
ATOM 1568 N N . GLY B 1 29 ? 1.118 3.043 -8.57 1 85.56 29 GLY B N 1
ATOM 1569 C CA . GLY B 1 29 ? 1.011 2.135 -7.441 1 85.56 29 GLY B CA 1
ATOM 1570 C C . GLY B 1 29 ? 1.179 2.826 -6.102 1 85.56 29 GLY B C 1
ATOM 1571 O O . GLY B 1 29 ? 1.248 2.168 -5.062 1 85.56 29 GLY B O 1
ATOM 1572 N N . ASP B 1 30 ? 1.057 4.188 -6.168 1 87.69 30 ASP B N 1
ATOM 1573 C CA . ASP B 1 30 ? 1.306 4.922 -4.934 1 87.69 30 ASP B CA 1
ATOM 1574 C C . ASP B 1 30 ? 0.085 4.887 -4.016 1 87.69 30 ASP B C 1
ATOM 1576 O O . ASP B 1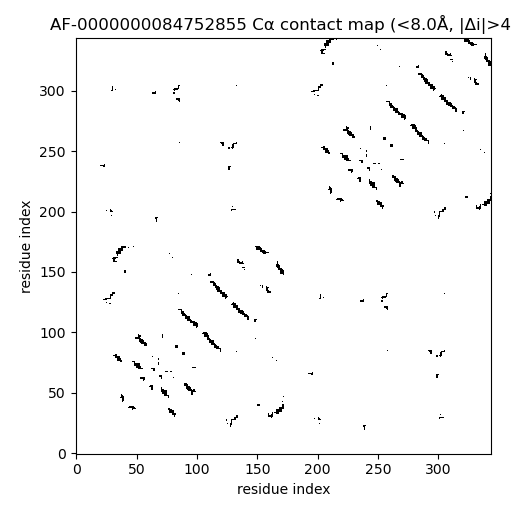 30 ? -1.051 5 -4.484 1 87.69 30 ASP B O 1
ATOM 1580 N N . THR B 1 31 ? 0.396 4.715 -2.773 1 93.44 31 THR B N 1
ATOM 1581 C CA . THR B 1 31 ? -0.657 4.867 -1.775 1 93.44 31 THR B CA 1
ATOM 1582 C C . THR B 1 31 ? -1.169 6.305 -1.745 1 93.44 31 THR B C 1
ATOM 1584 O O . THR B 1 31 ? -0.38 7.25 -1.771 1 93.44 31 THR B O 1
ATOM 1587 N N . PRO B 1 32 ? -2.494 6.441 -1.78 1 95.44 32 PRO B N 1
ATOM 1588 C CA . PRO B 1 32 ? -3.02 7.809 -1.768 1 95.44 32 PRO B CA 1
ATOM 1589 C C . PRO B 1 32 ? -2.717 8.547 -0.465 1 95.44 32 PRO B C 1
ATOM 1591 O O . PRO B 1 32 ? -2.727 7.941 0.608 1 95.44 32 PRO B O 1
ATOM 1594 N N . LEU B 1 33 ? -2.479 9.844 -0.568 1 95.5 33 LEU B N 1
ATOM 1595 C CA . LEU B 1 33 ? -2.307 10.734 0.569 1 95.5 33 LEU B CA 1
ATOM 1596 C C . LEU B 1 33 ? -3.58 11.531 0.829 1 95.5 33 LEU B C 1
ATOM 1598 O O . LEU B 1 33 ? -4.309 11.875 -0.107 1 95.5 33 LEU B O 1
ATOM 1602 N N . MET B 1 34 ? -3.855 11.766 2.049 1 97.38 34 MET B N 1
ATOM 1603 C CA . MET B 1 34 ? -4.984 12.641 2.365 1 97.38 34 MET B CA 1
ATOM 1604 C C . MET B 1 34 ? -4.621 14.102 2.145 1 97.38 34 MET B C 1
ATOM 1606 O O . MET B 1 34 ? -3.543 14.547 2.545 1 97.38 34 MET B O 1
ATOM 1610 N N . VAL B 1 35 ? -5.512 14.82 1.552 1 96.81 35 VAL B N 1
ATOM 1611 C CA . VAL B 1 35 ? -5.266 16.219 1.236 1 96.81 35 VAL B CA 1
ATOM 1612 C C . VAL B 1 35 ? -6.062 17.109 2.184 1 96.81 35 VAL B C 1
ATOM 1614 O O . VAL B 1 35 ? -7.281 16.969 2.309 1 96.81 35 VAL B O 1
ATOM 1617 N N . ILE B 1 36 ? -5.383 18.016 2.799 1 97.12 36 ILE B N 1
ATOM 1618 C CA . ILE B 1 36 ? -5.973 18.984 3.725 1 97.12 36 ILE B CA 1
ATOM 1619 C C . ILE B 1 36 ? -5.906 20.375 3.127 1 97.12 36 ILE B C 1
ATOM 1621 O O . ILE B 1 36 ? -4.852 20.812 2.666 1 97.12 36 ILE B O 1
ATOM 1625 N N . GLY B 1 37 ? -6.973 21.047 3.102 1 97.25 37 GLY B N 1
ATOM 1626 C CA . GLY B 1 37 ? -7.023 22.453 2.729 1 97.25 37 GLY B CA 1
ATOM 1627 C C . GLY B 1 37 ? -7.293 23.359 3.902 1 97.25 37 GLY B C 1
ATOM 1628 O O . GLY B 1 37 ? -7.953 22.969 4.867 1 97.25 37 GLY B O 1
ATOM 1629 N N . PHE B 1 38 ? -6.836 24.625 3.801 1 98.19 38 PHE B N 1
ATOM 1630 C CA . PHE B 1 38 ? -6.996 25.625 4.855 1 98.19 38 PHE B CA 1
ATOM 1631 C C . PHE B 1 38 ? -7.848 26.781 4.367 1 98.19 38 PHE B C 1
ATOM 1633 O O . PHE B 1 38 ? -7.551 27.391 3.334 1 98.19 38 PHE B O 1
ATOM 1640 N N . PHE B 1 39 ? -8.875 27.109 5.156 1 98.56 39 PHE B N 1
ATOM 1641 C CA . PHE B 1 39 ? -9.852 28.094 4.715 1 98.56 39 PHE B CA 1
ATOM 1642 C C . PHE B 1 39 ? -10.203 29.047 5.848 1 98.56 39 PHE B C 1
ATOM 1644 O O . PHE B 1 39 ? -9.891 28.781 7.012 1 98.56 39 PHE B O 1
ATOM 1651 N N . ASP B 1 40 ? -10.867 30.125 5.441 1 98.56 40 ASP B N 1
ATOM 1652 C CA . ASP B 1 40 ? -11.297 31.156 6.387 1 98.56 40 ASP B CA 1
ATOM 1653 C C . ASP B 1 40 ? -12.594 30.766 7.078 1 98.56 40 ASP B C 1
ATOM 1655 O O . ASP B 1 40 ? -13.523 30.266 6.434 1 98.56 40 ASP B O 1
ATOM 1659 N N . ILE B 1 41 ? -12.648 30.953 8.391 1 97.88 41 ILE B N 1
ATOM 1660 C CA . ILE B 1 41 ? -13.828 30.562 9.164 1 97.88 41 ILE B CA 1
ATOM 1661 C C . ILE B 1 41 ? -14.984 31.516 8.859 1 97.88 41 ILE B C 1
ATOM 1663 O O . ILE B 1 41 ? -16.141 31.109 8.891 1 97.88 41 ILE B O 1
ATOM 1667 N N . GLU B 1 42 ? -14.672 32.75 8.492 1 97.88 42 GLU B N 1
ATOM 1668 C CA . GLU B 1 42 ? -15.688 33.75 8.203 1 97.88 42 GLU B CA 1
ATOM 1669 C C . GLU B 1 42 ? -16.172 33.625 6.762 1 97.88 42 GLU B C 1
ATOM 1671 O O . GLU B 1 42 ? -17.375 33.781 6.488 1 97.88 42 GLU B O 1
ATOM 1676 N N . ASP B 1 43 ? -15.273 33.406 5.805 1 97.81 43 ASP B N 1
ATOM 1677 C CA . ASP B 1 43 ? -15.578 33.125 4.402 1 97.81 43 ASP B CA 1
ATOM 1678 C C . ASP B 1 43 ? -15.039 31.75 4 1 97.81 43 ASP B C 1
ATOM 1680 O O . ASP B 1 43 ? -13.93 31.641 3.482 1 97.81 43 ASP B O 1
ATOM 1684 N N . THR B 1 44 ? -15.859 30.859 4.129 1 96.06 44 THR B N 1
ATOM 1685 C CA . THR B 1 44 ? -15.445 29.453 4.051 1 96.06 44 THR B CA 1
ATOM 1686 C C . THR B 1 44 ? -15.055 29.094 2.623 1 96.06 44 THR B C 1
ATOM 1688 O O . THR B 1 44 ? -14.594 27.969 2.369 1 96.06 44 THR B O 1
ATOM 1691 N N . THR B 1 45 ? -15.156 29.922 1.614 1 96.19 45 THR B N 1
ATOM 1692 C CA . THR B 1 45 ? -14.758 29.656 0.238 1 96.19 45 THR B CA 1
ATOM 1693 C C . THR B 1 45 ? -13.359 30.219 -0.032 1 96.19 45 THR B C 1
ATOM 1695 O O . THR B 1 45 ? -12.742 29.891 -1.054 1 96.19 45 THR B O 1
ATOM 1698 N N . GLU B 1 46 ? -12.883 31.016 0.884 1 97.56 46 GLU B N 1
ATOM 1699 C CA . GLU B 1 46 ? -11.594 31.672 0.704 1 97.56 46 GLU B CA 1
ATOM 1700 C C . GLU B 1 46 ? -10.469 30.875 1.355 1 97.56 46 GLU B C 1
ATOM 1702 O O . GLU B 1 46 ? -10.539 30.531 2.539 1 97.56 46 GLU B O 1
ATOM 1707 N N . VAL B 1 47 ? -9.516 30.656 0.541 1 97.56 47 VAL B N 1
ATOM 1708 C CA . VAL B 1 47 ? -8.32 30 1.073 1 97.56 47 VAL B CA 1
ATOM 1709 C C . VAL B 1 47 ? -7.609 30.938 2.045 1 97.56 47 VAL B C 1
ATOM 1711 O O . VAL B 1 47 ? -7.477 32.125 1.776 1 97.56 47 VAL B O 1
ATOM 1714 N N . LYS B 1 48 ? -7.234 30.438 3.225 1 97.75 48 LYS B N 1
ATOM 1715 C CA . LYS B 1 48 ? -6.473 31.188 4.219 1 97.75 48 LYS B CA 1
ATOM 1716 C C . LYS B 1 48 ? -5.262 30.391 4.695 1 97.75 48 LYS B C 1
ATOM 1718 O O . LYS B 1 48 ? -5.406 29.375 5.375 1 97.75 48 LYS B O 1
ATOM 1723 N N . ARG B 1 49 ? -4.148 30.828 4.406 1 96.56 49 ARG B N 1
ATOM 1724 C CA . ARG B 1 49 ? -2.906 30.141 4.75 1 96.56 49 ARG B CA 1
ATOM 1725 C C . ARG B 1 49 ? -2.674 30.141 6.254 1 96.56 49 ARG B C 1
ATOM 1727 O O . ARG B 1 49 ? -3.121 31.062 6.957 1 96.56 49 ARG B O 1
ATOM 1734 N N . VAL B 1 50 ? -2.029 29.125 6.738 1 97.12 50 VAL B N 1
ATOM 1735 C CA . VAL B 1 50 ? -1.604 29.031 8.133 1 97.12 50 VAL B CA 1
ATOM 1736 C C . VAL B 1 50 ? -0.155 29.5 8.266 1 97.12 50 VAL B C 1
ATOM 1738 O O . VAL B 1 50 ? 0.731 28.984 7.578 1 97.12 50 VAL B O 1
ATOM 1741 N N . SER B 1 51 ? 0.04 30.438 9.078 1 96.19 51 SER B N 1
ATOM 1742 C CA . SER B 1 51 ? 1.374 31.016 9.219 1 96.19 51 SER B CA 1
ATOM 1743 C C . SER B 1 51 ? 2.297 30.078 9.992 1 96.19 51 SER B C 1
ATOM 1745 O O . SER B 1 51 ? 1.933 29.578 11.062 1 96.19 51 SER B O 1
ATOM 1747 N N . SER B 1 52 ? 3.539 29.859 9.453 1 97 52 SER B N 1
ATOM 1748 C CA . SER B 1 52 ? 4.582 29.078 10.109 1 97 52 SER B CA 1
ATOM 1749 C C . SER B 1 52 ? 4.039 27.75 10.602 1 97 52 SER B C 1
ATOM 1751 O O . SER B 1 52 ? 4.156 27.422 11.789 1 97 52 SER B O 1
ATOM 1753 N N . ILE B 1 53 ? 3.514 26.969 9.711 1 97.25 53 ILE B N 1
ATOM 1754 C CA . ILE B 1 53 ? 2.82 25.75 10.078 1 97.25 53 ILE B CA 1
ATOM 1755 C C . ILE B 1 53 ? 3.836 24.625 10.273 1 97.25 53 ILE B C 1
ATOM 1757 O O . ILE B 1 53 ? 4.816 24.531 9.531 1 97.25 53 ILE B O 1
ATOM 1761 N N . ARG B 1 54 ? 3.654 23.828 11.297 1 96.88 54 ARG B N 1
ATOM 1762 C CA . ARG B 1 54 ? 4.352 22.562 11.508 1 96.88 54 ARG B CA 1
ATOM 1763 C C . ARG B 1 54 ? 3.365 21.406 11.641 1 96.88 54 ARG B C 1
ATOM 1765 O O . ARG B 1 54 ? 2.365 21.516 12.352 1 96.88 54 ARG B O 1
ATOM 1772 N N . ILE B 1 55 ? 3.566 20.375 10.898 1 96.19 55 ILE B N 1
ATOM 1773 C CA . ILE B 1 55 ? 2.75 19.156 10.969 1 96.19 55 ILE B CA 1
ATOM 1774 C C . ILE B 1 55 ? 3.6 18 11.461 1 96.19 55 ILE B C 1
ATOM 1776 O O . ILE B 1 55 ? 4.605 17.641 10.844 1 96.19 55 ILE B O 1
ATOM 1780 N N . ARG B 1 56 ? 3.193 17.422 12.57 1 96.25 56 ARG B N 1
ATOM 1781 C CA . ARG B 1 56 ? 3.912 16.312 13.18 1 96.25 56 ARG B CA 1
ATOM 1782 C C . ARG B 1 56 ? 3.047 15.055 13.227 1 96.25 56 ARG B C 1
ATOM 1784 O O . ARG B 1 56 ? 1.925 15.086 13.734 1 96.25 56 ARG B O 1
ATOM 1791 N N . ASN B 1 57 ? 3.555 14.016 12.625 1 96.5 57 ASN B N 1
ATOM 1792 C CA . ASN B 1 57 ? 2.934 12.703 12.789 1 96.5 57 ASN B CA 1
ATOM 1793 C C . ASN B 1 57 ? 3.301 12.07 14.133 1 96.5 57 ASN B C 1
ATOM 1795 O O . ASN B 1 57 ? 4.473 11.781 14.383 1 96.5 57 ASN B O 1
ATOM 1799 N N . ILE B 1 58 ? 2.332 11.812 14.906 1 95.62 58 ILE B N 1
ATOM 1800 C CA . ILE B 1 58 ? 2.561 11.344 16.266 1 95.62 58 ILE B CA 1
ATOM 1801 C C . ILE B 1 58 ? 2.92 9.859 16.25 1 95.62 58 ILE B C 1
ATOM 1803 O O . ILE B 1 58 ? 3.73 9.398 17.062 1 95.62 58 ILE B O 1
ATOM 1807 N N . ASP B 1 59 ? 2.357 9.156 15.375 1 93.69 59 ASP B N 1
ATOM 1808 C CA . ASP B 1 59 ? 2.516 7.707 15.336 1 93.69 59 ASP B CA 1
ATOM 1809 C C . ASP B 1 59 ? 3.955 7.32 15.008 1 93.69 59 ASP B C 1
ATOM 1811 O O . ASP B 1 59 ? 4.465 6.316 15.516 1 93.69 59 ASP B O 1
ATOM 1815 N N . ILE B 1 60 ? 4.629 8.086 14.195 1 91.19 60 ILE B N 1
ATOM 1816 C CA . ILE B 1 60 ? 6 7.75 13.812 1 91.19 60 ILE B CA 1
ATOM 1817 C C . ILE B 1 60 ? 6.949 8.844 14.289 1 91.19 60 ILE B C 1
ATOM 1819 O O . ILE B 1 60 ? 8.141 8.812 13.984 1 91.19 60 ILE B O 1
ATOM 1823 N N . ASP B 1 61 ? 6.461 9.844 15.039 1 92.62 61 ASP B N 1
ATOM 1824 C CA . ASP B 1 61 ? 7.223 10.945 15.609 1 92.62 61 ASP B CA 1
ATOM 1825 C C . ASP B 1 61 ? 8.086 11.625 14.547 1 92.62 61 ASP B C 1
ATOM 1827 O O . ASP B 1 61 ? 9.297 11.766 14.719 1 92.62 61 ASP B O 1
ATOM 1831 N N . SER B 1 62 ? 7.453 12.07 13.492 1 91.81 62 SER B N 1
ATOM 1832 C CA . SER B 1 62 ? 8.141 12.711 12.383 1 91.81 62 SER B CA 1
ATOM 1833 C C . SER B 1 62 ? 7.461 14.016 11.984 1 91.81 62 SER B C 1
ATOM 1835 O O . SER B 1 62 ? 6.242 14.148 12.109 1 91.81 62 SER B O 1
ATOM 1837 N N . ILE B 1 63 ? 8.258 14.953 11.562 1 92.88 63 ILE B N 1
ATOM 1838 C CA . ILE B 1 63 ? 7.758 16.219 11.047 1 92.88 63 ILE B CA 1
ATOM 1839 C C . ILE B 1 63 ? 7.562 16.125 9.539 1 92.88 63 ILE B C 1
ATOM 1841 O O . ILE B 1 63 ? 8.453 15.664 8.82 1 92.88 63 ILE B O 1
ATOM 1845 N N . LEU B 1 64 ? 6.398 16.453 9.141 1 86.88 64 LEU B N 1
ATOM 1846 C CA . LEU B 1 64 ? 6.074 16.391 7.723 1 86.88 64 LEU B CA 1
ATOM 1847 C C . LEU B 1 64 ? 6.73 17.547 6.965 1 86.88 64 LEU B C 1
ATOM 1849 O O . LEU B 1 64 ? 6.555 18.719 7.32 1 86.88 64 LEU B O 1
ATOM 1853 N N . THR B 1 65 ? 7.512 17.25 5.98 1 80.81 65 THR B N 1
ATOM 1854 C CA . THR B 1 65 ? 8.047 18.156 4.973 1 80.81 65 THR B CA 1
ATOM 1855 C C . THR B 1 65 ? 8.016 17.516 3.59 1 80.81 65 THR B C 1
ATOM 1857 O O . THR B 1 65 ? 7.934 16.281 3.471 1 80.81 65 THR B O 1
ATOM 1860 N N . ASN B 1 66 ? 7.746 18.25 2.688 1 73.38 66 ASN B N 1
ATOM 1861 C CA . ASN B 1 66 ? 7.895 17.734 1.334 1 73.38 66 ASN B CA 1
ATOM 1862 C C . ASN B 1 66 ? 8.484 18.766 0.388 1 73.38 66 ASN B C 1
ATOM 1864 O O . ASN B 1 66 ? 8.93 19.828 0.829 1 73.38 66 ASN B O 1
ATOM 1868 N N . GLY B 1 67 ? 8.75 18.375 -0.825 1 65 67 GLY B N 1
ATOM 1869 C CA . GLY B 1 67 ? 9.383 19.281 -1.782 1 65 67 GLY B CA 1
ATOM 1870 C C . GLY B 1 67 ? 8.672 20.609 -1.913 1 65 67 GLY B C 1
ATOM 1871 O O . GLY B 1 67 ? 9.281 21.609 -2.279 1 65 67 GLY B O 1
ATOM 1872 N N . SER B 1 68 ? 7.473 20.578 -1.596 1 66.19 68 SER B N 1
ATOM 1873 C CA . SER B 1 68 ? 6.707 21.797 -1.814 1 66.19 68 SER B CA 1
ATOM 1874 C C . SER B 1 68 ? 6.371 22.484 -0.494 1 66.19 68 SER B C 1
ATOM 1876 O O . SER B 1 68 ? 5.766 23.547 -0.483 1 66.19 68 SER B O 1
ATOM 1878 N N . PHE B 1 69 ? 6.719 21.75 0.511 1 78.94 69 PHE B N 1
ATOM 1879 C CA . PHE B 1 69 ? 6.363 22.281 1.822 1 78.94 69 PHE B CA 1
ATOM 1880 C C . PHE B 1 69 ? 7.52 22.109 2.803 1 78.94 69 PHE B C 1
ATOM 1882 O O . PHE B 1 69 ? 8.031 21 2.984 1 78.94 69 PHE B O 1
ATOM 1889 N N . SER B 1 70 ? 7.941 23.266 3.377 1 87.75 70 SER B N 1
ATOM 1890 C CA . SER B 1 70 ? 8.984 23.266 4.398 1 87.75 70 SER B CA 1
ATOM 1891 C C . SER B 1 70 ? 8.398 23.484 5.785 1 87.75 70 SER B C 1
ATOM 1893 O O . SER B 1 70 ? 7.406 24.203 5.938 1 87.75 70 SER B O 1
ATOM 1895 N N . ASP B 1 71 ? 9.031 22.875 6.742 1 93.56 71 ASP B N 1
ATOM 1896 C CA . ASP B 1 71 ? 8.648 23.062 8.141 1 93.56 71 ASP B CA 1
ATOM 1897 C C . ASP B 1 71 ? 8.641 24.547 8.516 1 93.56 71 ASP B C 1
ATOM 1899 O O . ASP B 1 71 ? 9.57 25.281 8.172 1 93.56 71 ASP B O 1
ATOM 1903 N N . ARG B 1 72 ? 7.59 24.922 9.203 1 95.81 72 ARG B N 1
ATOM 1904 C CA . ARG B 1 72 ? 7.438 26.266 9.742 1 95.81 72 ARG B CA 1
ATOM 1905 C C . ARG B 1 72 ? 7.414 27.312 8.633 1 95.81 72 ARG B C 1
ATOM 1907 O O . ARG B 1 72 ? 7.961 28.406 8.781 1 95.81 72 ARG B O 1
ATOM 1914 N N . ALA B 1 73 ? 6.938 26.969 7.508 1 94 73 ALA B N 1
ATOM 1915 C CA . ALA B 1 73 ? 6.613 27.891 6.418 1 94 73 ALA B CA 1
ATOM 1916 C C . ALA B 1 73 ? 5.121 28.203 6.395 1 94 73 ALA B C 1
ATOM 1918 O O . ALA B 1 73 ? 4.328 27.562 7.078 1 94 73 ALA B O 1
ATOM 1919 N N . ASN B 1 74 ? 4.832 29.312 5.688 1 93.81 74 ASN B N 1
ATOM 1920 C CA . ASN B 1 74 ? 3.41 29.5 5.426 1 93.81 74 ASN B CA 1
ATOM 1921 C C . ASN B 1 74 ? 2.838 28.328 4.617 1 93.81 74 ASN B C 1
ATOM 1923 O O . ASN B 1 74 ? 3.475 27.844 3.68 1 93.81 74 ASN B O 1
ATOM 1927 N N . SER B 1 75 ? 1.701 27.891 5.07 1 91.75 75 SER B N 1
ATOM 1928 C CA . SER B 1 75 ? 1.126 26.734 4.406 1 91.75 75 SER B CA 1
ATOM 1929 C C . SER B 1 75 ? 0.803 27.031 2.945 1 91.75 75 SER B C 1
ATOM 1931 O O . SER B 1 75 ? 0.48 28.172 2.6 1 91.75 75 SER B O 1
ATOM 1933 N N . PRO B 1 76 ? 0.956 26.016 2.135 1 91.25 76 PRO B N 1
ATOM 1934 C CA . PRO B 1 76 ? 0.269 26.125 0.846 1 91.25 76 PRO B CA 1
ATOM 1935 C C . PRO B 1 76 ? -1.25 26.062 0.979 1 91.25 76 PRO B C 1
ATOM 1937 O O . PRO B 1 76 ? -1.773 25.984 2.094 1 91.25 76 PRO B O 1
ATOM 1940 N N . ASP B 1 77 ? -1.965 26.188 -0.199 1 91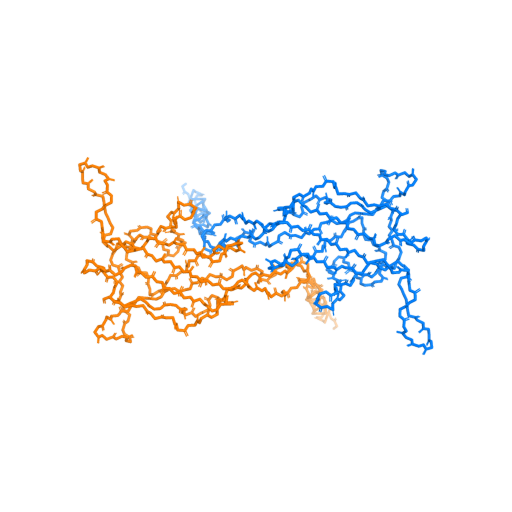.38 77 ASP B N 1
ATOM 1941 C CA . ASP B 1 77 ? -3.422 26.094 -0.19 1 91.38 77 ASP B CA 1
ATOM 1942 C C . ASP B 1 77 ? -3.883 24.75 0.354 1 91.38 77 ASP B C 1
ATOM 1944 O O . ASP B 1 77 ? -4.902 24.656 1.041 1 91.38 77 ASP B O 1
ATOM 1948 N N . SER B 1 78 ? -3.104 23.766 -0.02 1 92.75 78 SER B N 1
ATOM 1949 C CA . SER B 1 78 ? -3.4 22.422 0.477 1 92.75 78 SER B CA 1
ATOM 1950 C C . SER B 1 78 ? -2.121 21.625 0.731 1 92.75 78 SER B C 1
ATOM 1952 O O . SER B 1 78 ? -1.061 21.969 0.202 1 92.75 78 SER B O 1
ATOM 1954 N N . LEU B 1 79 ? -2.262 20.641 1.651 1 92.81 79 LEU B N 1
ATOM 1955 C CA . LEU B 1 79 ? -1.152 19.781 2.037 1 92.81 79 LEU B CA 1
ATOM 1956 C C . LEU B 1 79 ? -1.565 18.312 1.985 1 92.81 79 LEU B C 1
ATOM 1958 O O . LEU B 1 79 ? -2.703 17.969 2.312 1 92.81 79 LEU B O 1
ATOM 1962 N N . MET B 1 80 ? -0.577 17.5 1.57 1 93.62 80 MET B N 1
ATOM 1963 C CA . MET B 1 80 ? -0.808 16.062 1.541 1 93.62 80 MET B CA 1
ATOM 1964 C C . MET B 1 80 ? -0.166 15.383 2.746 1 93.62 80 MET B C 1
ATOM 1966 O O . MET B 1 80 ? 1.005 15.625 3.049 1 93.62 80 MET B O 1
ATOM 1970 N N . VAL B 1 81 ? -0.908 14.57 3.404 1 94.94 81 VAL B N 1
ATOM 1971 C CA . VAL B 1 81 ? -0.359 13.859 4.555 1 94.94 81 VAL B CA 1
ATOM 1972 C C . VAL B 1 81 ? -0.612 12.359 4.406 1 94.94 81 VAL B C 1
ATOM 1974 O O . VAL B 1 81 ? -1.697 11.945 3.99 1 94.94 81 VAL B O 1
ATOM 1977 N N . PRO B 1 82 ? 0.351 11.555 4.734 1 95.69 82 PRO B N 1
ATOM 1978 C CA . PRO B 1 82 ? 0.163 10.102 4.668 1 95.69 82 PRO B CA 1
ATOM 1979 C C . PRO B 1 82 ? -0.709 9.57 5.801 1 95.69 82 PRO B C 1
ATOM 1981 O O . PRO B 1 82 ? -0.724 10.141 6.895 1 95.69 82 PRO B O 1
ATOM 1984 N N . LEU B 1 83 ? -1.431 8.531 5.535 1 97.62 83 LEU B N 1
ATOM 1985 C CA . LEU B 1 83 ? -2.184 7.781 6.535 1 97.62 83 LEU B CA 1
ATOM 1986 C C . LEU B 1 83 ? -1.596 6.391 6.73 1 97.62 83 LEU B C 1
ATOM 1988 O O . LEU B 1 83 ? -1.115 5.773 5.777 1 97.62 83 LEU B O 1
ATOM 1992 N N . ARG B 1 84 ? -1.65 5.938 7.977 1 97.44 84 ARG B N 1
ATOM 1993 C CA . ARG B 1 84 ? -1.127 4.605 8.266 1 97.44 84 ARG B CA 1
ATOM 1994 C C . ARG B 1 84 ? -1.892 3.537 7.488 1 97.44 84 ARG B C 1
ATOM 1996 O O . ARG B 1 84 ? -3.123 3.57 7.426 1 97.44 84 ARG B O 1
ATOM 2003 N N . SER B 1 85 ? -1.217 2.574 6.918 1 96.94 85 SER B N 1
ATOM 2004 C CA . SER B 1 85 ? -1.817 1.619 5.992 1 96.94 85 SER B CA 1
ATOM 2005 C C . SER B 1 85 ? -2.176 0.316 6.695 1 96.94 85 SER B C 1
ATOM 2007 O O . SER B 1 85 ? -2.775 -0.578 6.094 1 96.94 85 SER B O 1
ATOM 2009 N N . SER B 1 86 ? -1.813 0.155 7.906 1 96.12 86 SER B N 1
ATOM 2010 C CA . SER B 1 86 ? -2.107 -1.073 8.633 1 96.12 86 SER B CA 1
ATOM 2011 C C . SER B 1 86 ? -2.787 -0.774 9.969 1 96.12 86 SER B C 1
ATOM 2013 O O . SER B 1 86 ? -2.76 -1.6 10.883 1 96.12 86 SER B O 1
ATOM 2015 N N . ALA B 1 87 ? -3.207 0.427 10.18 1 96.56 87 ALA B N 1
ATOM 2016 C CA . ALA B 1 87 ? -3.963 0.876 11.352 1 96.56 87 ALA B CA 1
ATOM 2017 C C . ALA B 1 87 ? -5.285 1.515 10.93 1 96.56 87 ALA B C 1
ATOM 2019 O O . ALA B 1 87 ? -5.52 1.757 9.75 1 96.56 87 ALA B O 1
ATOM 2020 N N . THR B 1 88 ? -6.117 1.751 11.891 1 97.44 88 THR B N 1
ATOM 2021 C CA . THR B 1 88 ? -7.422 2.314 11.555 1 97.44 88 THR B CA 1
ATOM 2022 C C . THR B 1 88 ? -7.484 3.789 11.938 1 97.44 88 THR B C 1
ATOM 2024 O O . THR B 1 88 ? -8.555 4.398 11.898 1 97.44 88 THR B O 1
ATOM 2027 N N . SER B 1 89 ? -6.355 4.34 12.375 1 98.56 89 SER B N 1
ATOM 2028 C CA . SER B 1 89 ? -6.293 5.766 12.68 1 98.56 89 SER B CA 1
ATOM 2029 C C . SER B 1 89 ? -4.871 6.301 12.523 1 98.56 89 SER B C 1
ATOM 2031 O O . SER B 1 89 ? -3.906 5.539 12.578 1 98.56 89 SER B O 1
ATOM 2033 N N . THR B 1 90 ? -4.77 7.508 12.281 1 98.38 90 THR B N 1
ATOM 2034 C CA . THR B 1 90 ? -3.529 8.273 12.227 1 98.38 90 THR B CA 1
ATOM 2035 C C . THR B 1 90 ? -3.68 9.594 12.984 1 98.38 90 THR B C 1
ATOM 2037 O O . THR B 1 90 ? -4.711 10.266 12.875 1 98.38 90 THR B O 1
ATOM 2040 N N . MET B 1 91 ? -2.656 9.945 13.727 1 98.5 91 MET B N 1
ATOM 2041 C CA . MET B 1 91 ? -2.734 11.18 14.516 1 98.5 91 MET B CA 1
ATOM 2042 C C . MET B 1 91 ? -1.695 12.188 14.047 1 98.5 91 MET B C 1
ATOM 2044 O O . MET B 1 91 ? -0.533 11.844 13.828 1 98.5 91 MET B O 1
ATOM 2048 N N . TYR B 1 92 ? -2.148 13.414 13.961 1 98.06 92 TYR B N 1
ATOM 2049 C CA . TYR B 1 92 ? -1.283 14.531 13.586 1 98.06 92 TYR B CA 1
ATOM 2050 C C . TYR B 1 92 ? -1.433 15.688 14.562 1 98.06 92 TYR B C 1
ATOM 2052 O O . TYR B 1 92 ? -2.545 16 14.992 1 98.06 92 TYR B O 1
ATOM 2060 N N . GLN B 1 93 ? -0.323 16.25 14.969 1 98 93 GLN B N 1
ATOM 2061 C CA . GLN B 1 93 ? -0.323 17.594 15.539 1 98 93 GLN B CA 1
ATOM 2062 C C . GLN B 1 93 ? -0.127 18.641 14.461 1 98 93 GLN B C 1
ATOM 2064 O O . GLN B 1 93 ? 0.858 18.609 13.719 1 98 93 GLN B O 1
ATOM 2069 N N . ILE B 1 94 ? -1.066 19.484 14.359 1 97.88 94 ILE B N 1
ATOM 2070 C CA . ILE B 1 94 ? -0.951 20.625 13.469 1 97.88 94 ILE B CA 1
ATOM 2071 C C . ILE B 1 94 ? -0.721 21.891 14.289 1 97.88 94 ILE B C 1
ATOM 2073 O O . ILE B 1 94 ? -1.575 22.297 15.086 1 97.88 94 ILE B O 1
ATOM 2077 N N . ILE B 1 95 ? 0.386 22.562 14.086 1 98 95 ILE B N 1
ATOM 2078 C CA . ILE B 1 95 ? 0.818 23.672 14.922 1 98 95 ILE B CA 1
ATOM 2079 C C . ILE B 1 95 ? 0.82 24.969 14.102 1 98 95 ILE B C 1
ATOM 2081 O O . ILE B 1 95 ? 1.486 25.047 13.062 1 98 95 ILE B O 1
ATOM 2085 N N . SER B 1 96 ? 0.028 25.922 14.484 1 98.31 96 SER B N 1
ATOM 2086 C CA . SER B 1 96 ? 0.042 27.25 13.883 1 98.31 96 SER B CA 1
ATOM 2087 C C . SER B 1 96 ? 1.002 28.172 14.617 1 98.31 96 SER B C 1
ATOM 2089 O O . SER B 1 96 ? 1.129 28.094 15.844 1 98.31 96 SER B O 1
ATOM 2091 N N . GLY B 1 97 ? 1.681 29.016 13.844 1 98.12 97 GLY B N 1
ATOM 2092 C CA . GLY B 1 97 ? 2.652 29.906 14.453 1 98.12 97 GLY B CA 1
ATOM 2093 C C . GLY B 1 97 ? 3.773 29.172 15.164 1 98.12 97 GLY B C 1
ATOM 2094 O O . GLY B 1 97 ? 4.148 29.531 16.281 1 98.12 97 GLY B O 1
ATOM 2095 N N . SER B 1 98 ? 4.211 28.078 14.555 1 98 98 SER B N 1
ATOM 2096 C CA . SER B 1 98 ? 5.227 27.25 15.188 1 98 98 SER B CA 1
ATOM 2097 C C . SER B 1 98 ? 6.539 28 15.359 1 98 98 SER B C 1
ATOM 2099 O O . SER B 1 98 ? 7.004 28.672 14.43 1 98 98 SER B O 1
ATOM 2101 N N . ARG B 1 99 ? 7.094 27.875 16.5 1 97.31 99 ARG B N 1
ATOM 2102 C CA . ARG B 1 99 ? 8.391 28.438 16.859 1 97.31 99 ARG B CA 1
ATOM 2103 C C . ARG B 1 99 ? 8.867 27.906 18.203 1 97.31 99 ARG B C 1
ATOM 2105 O O . ARG B 1 99 ? 8.078 27.375 18.984 1 97.31 99 ARG B O 1
ATOM 2112 N N . ASP B 1 100 ? 10.117 28.062 18.453 1 96.25 100 ASP B N 1
ATOM 2113 C CA . ASP B 1 100 ? 10.672 27.625 19.734 1 96.25 100 ASP B CA 1
ATOM 2114 C C . ASP B 1 100 ? 10.82 28.797 20.688 1 96.25 100 ASP B C 1
ATOM 2116 O O . ASP B 1 100 ? 11.102 29.922 20.281 1 96.25 100 ASP B O 1
ATOM 2120 N N . ASP B 1 101 ? 10.602 28.375 21.953 1 95.94 101 ASP B N 1
ATOM 2121 C CA . ASP B 1 101 ? 10.992 29.328 22.984 1 95.94 101 ASP B CA 1
ATOM 2122 C C . ASP B 1 101 ? 12.5 29.578 22.953 1 95.94 101 ASP B C 1
ATOM 2124 O O . ASP B 1 101 ? 13.289 28.641 22.859 1 95.94 101 ASP B O 1
ATOM 2128 N N . ASP B 1 102 ? 12.875 30.797 23.141 1 93.5 102 ASP B N 1
ATOM 2129 C CA . ASP B 1 102 ? 14.281 31.172 23.031 1 93.5 102 ASP B CA 1
ATOM 2130 C C . ASP B 1 102 ? 15.102 30.562 24.156 1 93.5 102 ASP B C 1
ATOM 2132 O O . ASP B 1 102 ? 16.281 30.25 23.984 1 93.5 102 ASP B O 1
ATOM 2136 N N . GLU B 1 103 ? 14.578 30.344 25.266 1 95.25 103 GLU B N 1
ATOM 2137 C CA . GLU B 1 103 ? 15.297 29.875 26.438 1 95.25 103 GLU B CA 1
ATOM 2138 C C . GLU B 1 103 ? 15.195 28.359 26.578 1 95.25 103 GLU B C 1
ATOM 2140 O O . GLU B 1 103 ? 16.203 27.672 26.766 1 95.25 103 GLU B O 1
ATOM 2145 N N . THR B 1 104 ? 14.023 27.734 26.344 1 94.94 104 THR B N 1
ATOM 2146 C CA . THR B 1 104 ? 13.789 26.328 26.672 1 94.94 104 THR B CA 1
ATOM 2147 C C . THR B 1 104 ? 13.828 25.484 25.406 1 94.94 104 THR B C 1
ATOM 2149 O O . THR B 1 104 ? 13.891 24.25 25.469 1 94.94 104 THR B O 1
ATOM 2152 N N . GLU B 1 105 ? 13.68 26.062 24.203 1 94.19 105 GLU B N 1
ATOM 2153 C CA . GLU B 1 105 ? 13.688 25.375 22.922 1 94.19 105 GLU B CA 1
ATOM 2154 C C . GLU B 1 105 ? 12.43 24.516 22.734 1 94.19 105 GLU B C 1
ATOM 2156 O O . GLU B 1 105 ? 12.398 23.625 21.891 1 94.19 105 GLU B O 1
ATOM 2161 N N . GLN B 1 106 ? 11.469 24.844 23.578 1 95.62 106 GLN B N 1
ATOM 2162 C CA . GLN B 1 106 ? 10.203 24.125 23.469 1 95.62 106 GLN B CA 1
ATOM 2163 C C . GLN B 1 106 ? 9.281 24.766 22.453 1 95.62 106 GLN B C 1
ATOM 2165 O O . GLN B 1 106 ? 9.336 25.984 22.234 1 95.62 106 GLN B O 1
ATOM 2170 N N . GLU B 1 107 ? 8.477 23.953 21.797 1 97.25 107 GLU B N 1
ATOM 2171 C CA . GLU B 1 107 ? 7.465 24.453 20.875 1 97.25 107 GLU B CA 1
ATOM 2172 C C . GLU B 1 107 ? 6.48 25.391 21.578 1 97.25 107 GLU B C 1
ATOM 2174 O O . GLU B 1 107 ? 5.926 25.047 22.609 1 97.25 107 GLU B O 1
ATOM 2179 N N . ILE B 1 108 ? 6.215 26.609 20.984 1 97.06 108 ILE B N 1
ATOM 2180 C CA . ILE B 1 108 ? 5.305 27.531 21.641 1 97.06 108 ILE B CA 1
ATOM 2181 C C . ILE B 1 108 ? 4.207 27.969 20.672 1 97.06 108 ILE B C 1
ATOM 2183 O O . ILE B 1 108 ? 3.416 28.859 20.984 1 97.06 108 ILE B O 1
ATOM 2187 N N . GLY B 1 109 ? 4.168 27.375 19.516 1 98 109 GLY B N 1
ATOM 2188 C CA . GLY B 1 109 ? 3.02 27.578 18.641 1 98 109 GLY B CA 1
ATOM 2189 C C . GLY B 1 109 ? 1.737 27 19.203 1 98 109 GLY B C 1
ATOM 2190 O O . GLY B 1 109 ? 1.739 26.391 20.281 1 98 109 GLY B O 1
ATOM 2191 N N . ASN B 1 110 ? 0.616 27.281 18.562 1 98.38 110 ASN B N 1
ATOM 2192 C CA . ASN B 1 110 ? -0.673 26.734 18.969 1 98.38 110 ASN B CA 1
ATOM 2193 C C . ASN B 1 110 ? -0.895 25.344 18.391 1 98.38 110 ASN B C 1
ATOM 2195 O O . ASN B 1 110 ? -0.992 25.172 17.172 1 98.38 110 ASN B O 1
ATOM 2199 N N . ILE B 1 111 ? -1.011 24.328 19.25 1 98.06 111 ILE B N 1
ATOM 2200 C CA . ILE B 1 111 ? -1.02 22.922 18.844 1 98.06 111 ILE B CA 1
ATOM 2201 C C . ILE B 1 111 ? -2.445 22.391 18.906 1 98.06 111 ILE B C 1
ATOM 2203 O O . ILE B 1 111 ? -3.094 22.453 19.953 1 98.06 111 ILE B O 1
ATOM 2207 N N . ASP B 1 112 ? -2.932 21.938 17.812 1 98.62 112 ASP B N 1
ATOM 2208 C CA . ASP B 1 112 ? -4.137 21.109 17.797 1 98.62 112 ASP B CA 1
ATOM 2209 C C . ASP B 1 112 ? -3.832 19.703 17.281 1 98.62 112 ASP B C 1
ATOM 2211 O O . ASP B 1 112 ? -3.123 19.531 16.297 1 98.62 112 ASP B O 1
ATOM 2215 N N . THR B 1 113 ? -4.344 18.688 17.969 1 98.38 113 THR B N 1
ATOM 2216 C CA . THR B 1 113 ? -4.094 17.297 17.609 1 98.38 113 THR B CA 1
ATOM 2217 C C . THR B 1 113 ? -5.312 16.703 16.906 1 98.38 113 THR B C 1
ATOM 2219 O O . THR B 1 113 ? -6.406 16.672 17.484 1 98.38 113 THR B O 1
ATOM 2222 N N . LEU B 1 114 ? -5.086 16.266 15.711 1 98.44 114 LEU B N 1
ATOM 2223 C CA . LEU B 1 114 ? -6.129 15.609 14.93 1 98.44 114 LEU B CA 1
ATOM 2224 C C . LEU B 1 114 ? -6.008 14.094 15.039 1 98.44 114 LEU B C 1
ATOM 2226 O O . LEU B 1 114 ? -4.902 13.547 14.992 1 98.44 114 LEU B O 1
ATOM 2230 N N . THR B 1 115 ? -7.094 13.453 15.234 1 98.75 115 THR B N 1
ATOM 2231 C CA . THR B 1 115 ? -7.219 12.008 15.055 1 98.75 115 THR B CA 1
ATOM 2232 C C . THR B 1 115 ? -8.062 11.688 13.82 1 98.75 115 THR B C 1
ATOM 2234 O O . THR B 1 115 ? -9.242 12.039 13.766 1 98.75 115 THR B O 1
ATOM 2237 N N . ILE B 1 116 ? -7.453 11.109 12.883 1 98.88 116 ILE B N 1
ATOM 2238 C CA . ILE B 1 116 ? -8.148 10.68 11.672 1 98.88 116 ILE B CA 1
ATOM 2239 C C . ILE B 1 116 ? -8.438 9.18 11.75 1 98.88 116 ILE B C 1
ATOM 2241 O O . ILE B 1 116 ? -7.523 8.367 11.891 1 98.88 116 ILE B O 1
ATOM 2245 N N . SER B 1 117 ? -9.68 8.828 11.648 1 98.88 117 SER B N 1
ATOM 2246 C CA . SER B 1 117 ? -10.102 7.43 11.664 1 98.88 117 SER B CA 1
ATOM 2247 C C . SER B 1 117 ? -10.648 7.004 10.305 1 98.88 117 SER B C 1
ATOM 2249 O O . SER B 1 117 ? -11.227 7.816 9.578 1 98.88 117 SER B O 1
ATOM 2251 N N . TYR B 1 118 ? -10.508 5.715 10 1 98.81 118 TYR B N 1
ATOM 2252 C CA . TYR B 1 118 ? -10.922 5.238 8.688 1 98.81 118 TYR B CA 1
ATOM 2253 C C . TYR B 1 118 ? -11.047 3.719 8.672 1 98.81 118 TYR B C 1
ATOM 2255 O O . TYR B 1 118 ? -10.516 3.039 9.555 1 98.81 118 TYR B O 1
ATOM 2263 N N . ASP B 1 119 ? -11.773 3.189 7.66 1 98.56 119 ASP B N 1
ATOM 2264 C CA . ASP B 1 119 ? -11.805 1.778 7.293 1 98.56 119 ASP B CA 1
ATOM 2265 C C . ASP B 1 119 ? -10.812 1.485 6.164 1 98.56 119 ASP B C 1
ATOM 2267 O O . ASP B 1 119 ? -10.805 2.178 5.145 1 98.56 119 ASP B O 1
ATOM 2271 N N . LEU B 1 120 ? -10 0.446 6.41 1 97.81 120 LEU B N 1
ATOM 2272 C CA . LEU B 1 120 ? -9.055 0.089 5.359 1 97.81 120 LEU B CA 1
ATOM 2273 C C . LEU B 1 120 ? -9.75 -0.662 4.23 1 97.81 120 LEU B C 1
ATOM 2275 O O . LEU B 1 120 ? -10.602 -1.518 4.48 1 97.81 120 LEU B O 1
ATOM 2279 N N . GLY B 1 121 ? -9.492 -0.233 3.039 1 97.5 121 GLY B N 1
ATOM 2280 C CA . GLY B 1 121 ? -9.859 -0.92 1.81 1 97.5 121 GLY B CA 1
ATOM 2281 C C . GLY B 1 121 ? -8.688 -1.091 0.855 1 97.5 121 GLY B C 1
ATOM 2282 O O . GLY B 1 121 ? -7.547 -0.781 1.201 1 97.5 121 GLY B O 1
ATOM 2283 N N . GLU B 1 122 ? -8.914 -1.719 -0.312 1 96.44 122 GLU B N 1
ATOM 2284 C CA . GLU B 1 122 ? -7.828 -1.896 -1.271 1 96.44 122 GLU B CA 1
ATOM 2285 C C . GLU B 1 122 ? -8.344 -1.827 -2.705 1 96.44 122 GLU B C 1
ATOM 2287 O O . GLU B 1 122 ? -9.539 -2 -2.951 1 96.44 122 GLU B O 1
ATOM 2292 N N . ALA B 1 123 ? -7.508 -1.466 -3.566 1 95.06 123 ALA B N 1
ATOM 2293 C CA . ALA B 1 123 ? -7.742 -1.54 -5.008 1 95.06 123 ALA B CA 1
ATOM 2294 C C . ALA B 1 123 ? -6.621 -2.311 -5.703 1 95.06 123 ALA B C 1
ATOM 2296 O O . ALA B 1 123 ? -5.441 -2.109 -5.406 1 95.06 123 ALA B O 1
ATOM 2297 N N . PHE B 1 124 ? -7.016 -3.223 -6.609 1 93.88 124 PHE B N 1
ATOM 2298 C CA . PHE B 1 124 ? -6.023 -3.871 -7.461 1 93.88 124 PHE B CA 1
ATOM 2299 C C . PHE B 1 124 ? -5.668 -2.99 -8.648 1 93.88 124 PHE B C 1
ATOM 2301 O O . PHE B 1 124 ? -6.543 -2.619 -9.438 1 93.88 124 PHE B O 1
ATOM 2308 N N . ILE B 1 125 ? -4.406 -2.639 -8.75 1 91.44 125 ILE B N 1
ATOM 2309 C CA . ILE B 1 125 ? -3.965 -1.717 -9.789 1 91.44 125 ILE B CA 1
ATOM 2310 C C . ILE B 1 125 ? -3.553 -2.502 -11.031 1 91.44 125 ILE B C 1
ATOM 2312 O O . ILE B 1 125 ? -4.039 -2.232 -12.133 1 91.44 125 ILE B O 1
ATOM 2316 N N . SER B 1 126 ? -2.623 -3.357 -10.875 1 87.12 126 SER B N 1
ATOM 2317 C CA . SER B 1 126 ? -2.125 -4.238 -11.922 1 87.12 126 SER B CA 1
ATOM 2318 C C . SER B 1 126 ? -1.292 -5.375 -11.344 1 87.12 126 SER B C 1
ATOM 2320 O O . SER B 1 126 ? -1.019 -5.402 -10.141 1 87.12 126 SER B O 1
ATOM 2322 N N . ARG B 1 127 ? -0.931 -6.258 -12.18 1 84.75 127 ARG B N 1
ATOM 2323 C CA . ARG B 1 127 ? -0.094 -7.375 -11.758 1 84.75 127 ARG B CA 1
ATOM 2324 C C . ARG B 1 127 ? 1.283 -6.891 -11.312 1 84.75 127 ARG B C 1
ATOM 2326 O O . ARG B 1 127 ? 1.895 -7.477 -10.414 1 84.75 127 ARG B O 1
ATOM 2333 N N . ALA B 1 128 ? 1.718 -5.863 -11.93 1 83.69 128 ALA B N 1
ATOM 2334 C CA . ALA B 1 128 ? 3.035 -5.309 -11.633 1 83.69 128 ALA B CA 1
ATOM 2335 C C . ALA B 1 128 ? 3.02 -4.531 -10.32 1 83.69 128 ALA B C 1
ATOM 2337 O O . ALA B 1 128 ? 3.98 -4.582 -9.547 1 83.69 128 ALA B O 1
ATOM 2338 N N . CYS B 1 129 ? 1.828 -3.92 -10.055 1 88.62 129 CYS B N 1
ATOM 2339 C CA . CYS B 1 129 ? 1.771 -3.045 -8.891 1 88.62 129 CYS B CA 1
ATOM 2340 C C . CYS B 1 129 ? 1.191 -3.779 -7.684 1 88.62 129 CYS B C 1
ATOM 2342 O O . CYS B 1 129 ? 1.608 -3.543 -6.551 1 88.62 129 CYS B O 1
ATOM 2344 N N . GLY B 1 130 ? 0.175 -4.625 -8 1 91.62 130 GLY B N 1
ATOM 2345 C CA . GLY B 1 130 ? -0.523 -5.285 -6.91 1 91.62 130 GLY B CA 1
ATOM 2346 C C . GLY B 1 130 ? -1.669 -4.465 -6.348 1 91.62 130 GLY B C 1
ATOM 2347 O O . GLY B 1 130 ? -2.406 -3.824 -7.102 1 91.62 130 GLY B O 1
ATOM 2348 N N . PHE B 1 131 ? -1.84 -4.609 -5.113 1 94.75 131 PHE B N 1
ATOM 2349 C CA . PHE B 1 131 ? -2.918 -3.924 -4.406 1 94.75 131 PHE B CA 1
ATOM 2350 C C .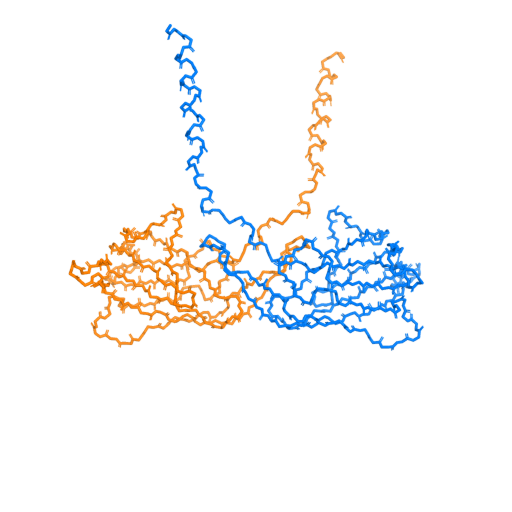 PHE B 1 131 ? -2.406 -2.654 -3.738 1 94.75 131 PHE B C 1
ATOM 2352 O O . PHE B 1 131 ? -1.295 -2.631 -3.207 1 94.75 131 PHE B O 1
ATOM 2359 N N . VAL B 1 132 ? -3.256 -1.682 -3.736 1 94.56 132 VAL B N 1
ATOM 2360 C CA . VAL B 1 132 ? -2.977 -0.436 -3.029 1 94.56 132 VAL B CA 1
ATOM 2361 C C . VAL B 1 132 ? -4.055 -0.185 -1.979 1 94.56 132 VAL B C 1
ATOM 2363 O O . VAL B 1 132 ? -5.246 -0.386 -2.24 1 94.56 132 VAL B O 1
ATOM 2366 N N . VAL B 1 133 ? -3.623 0.327 -0.835 1 97.12 133 VAL B N 1
ATOM 2367 C CA . VAL B 1 133 ? -4.551 0.614 0.253 1 97.12 133 VAL B CA 1
ATOM 2368 C C . VAL B 1 133 ? -5.332 1.888 -0.057 1 97.12 133 VAL B C 1
ATOM 2370 O O . VAL B 1 133 ? -4.766 2.869 -0.543 1 97.12 133 VAL B O 1
ATOM 2373 N N . ASN B 1 134 ? -6.586 1.816 0.233 1 97.75 134 ASN B N 1
ATOM 2374 C CA . ASN B 1 134 ? -7.461 2.984 0.284 1 97.75 134 ASN B CA 1
ATOM 2375 C C . ASN B 1 134 ? -8.047 3.182 1.678 1 97.75 134 ASN B C 1
ATOM 2377 O O . ASN B 1 134 ? -8.062 2.254 2.488 1 97.75 134 ASN B O 1
ATOM 2381 N N . TYR B 1 135 ? -8.484 4.391 1.924 1 98.69 135 TYR B N 1
ATOM 2382 C CA . TYR B 1 135 ? -9.039 4.742 3.227 1 98.69 135 TYR B CA 1
ATOM 2383 C C . TYR B 1 135 ? -10.477 5.223 3.092 1 98.69 135 TYR B C 1
ATOM 2385 O O . TYR B 1 135 ? -10.742 6.25 2.463 1 98.69 135 TYR B O 1
ATOM 2393 N N . ASN B 1 136 ? -11.375 4.473 3.711 1 98.75 136 ASN B N 1
ATOM 2394 C CA . ASN B 1 136 ? -12.797 4.727 3.506 1 98.75 136 ASN B CA 1
ATOM 2395 C C . ASN B 1 136 ? -13.445 5.301 4.758 1 98.75 136 ASN B C 1
ATOM 2397 O O . ASN B 1 136 ? -13.047 4.98 5.879 1 98.75 136 ASN B O 1
ATOM 2401 N N . ASN B 1 137 ? -14.398 6.176 4.543 1 98.81 137 ASN B N 1
ATOM 2402 C CA . ASN B 1 137 ? -15.211 6.719 5.629 1 98.81 137 ASN B CA 1
ATOM 2403 C C . ASN B 1 137 ? -14.359 7.43 6.672 1 98.81 137 ASN B C 1
ATOM 2405 O O . ASN B 1 137 ? -14.484 7.164 7.867 1 98.81 137 ASN B O 1
ATOM 2409 N N . ILE B 1 138 ? -13.531 8.312 6.188 1 98.88 138 ILE B N 1
ATOM 2410 C CA . ILE B 1 138 ? -12.648 8.969 7.148 1 98.88 138 ILE B CA 1
ATOM 2411 C C . ILE B 1 138 ? -13.469 9.898 8.047 1 98.88 138 ILE B C 1
ATOM 2413 O O . ILE B 1 138 ? -14.438 10.516 7.598 1 98.88 138 ILE B O 1
ATOM 2417 N N . THR B 1 139 ? -13.133 9.992 9.281 1 98.81 139 THR B N 1
ATOM 2418 C CA . THR B 1 139 ? -13.586 10.984 10.25 1 98.81 139 THR B CA 1
ATOM 2419 C C . THR B 1 139 ? -12.406 11.672 10.922 1 98.81 139 THR B C 1
ATOM 2421 O O . THR B 1 139 ? -11.352 11.055 11.117 1 98.81 139 THR B O 1
ATOM 2424 N N . VAL B 1 140 ? -12.594 12.914 11.18 1 98.81 140 VAL B N 1
ATOM 2425 C CA . VAL B 1 140 ? -11.547 13.688 11.82 1 98.81 140 VAL B CA 1
ATOM 2426 C C . VAL B 1 140 ? -12.078 14.312 13.109 1 98.81 140 VAL B C 1
ATOM 2428 O O . VAL B 1 140 ? -13.125 14.961 13.102 1 98.81 140 VAL B O 1
ATOM 2431 N N . THR B 1 141 ? -11.312 14.125 14.148 1 98.12 141 THR B N 1
ATOM 2432 C CA . THR B 1 141 ? -11.703 14.719 15.422 1 98.12 141 THR B CA 1
ATOM 2433 C C . THR B 1 141 ? -10.562 15.539 16.016 1 98.12 141 THR B C 1
ATOM 2435 O O . THR B 1 141 ? -9.391 15.219 15.805 1 98.12 141 THR B O 1
ATOM 2438 N N . VAL B 1 142 ? -10.906 16.562 16.672 1 97.19 142 VAL B N 1
ATOM 2439 C CA . VAL B 1 142 ? -10.023 17.406 17.469 1 97.19 142 VAL B CA 1
ATOM 2440 C C . VAL B 1 142 ? -10.609 17.594 18.859 1 97.19 142 VAL B C 1
ATOM 2442 O O . VAL B 1 142 ? -11.797 17.891 19.016 1 97.19 142 VAL B O 1
ATOM 2445 N N . PRO B 1 143 ? -9.797 17.391 19.891 1 96.69 143 PRO B N 1
ATOM 2446 C CA . PRO B 1 143 ? -10.328 17.656 21.219 1 96.69 143 PRO B CA 1
ATOM 2447 C C . PRO B 1 143 ? -10.844 19.078 21.391 1 96.69 143 PRO B C 1
ATOM 2449 O O . PRO B 1 143 ? -10.18 20.031 20.953 1 96.69 143 PRO B O 1
ATOM 2452 N N . GLU B 1 144 ? -11.992 19.188 21.969 1 93.06 144 GLU B N 1
ATOM 2453 C CA . GLU B 1 144 ? -12.594 20.516 22.172 1 93.06 144 GLU B CA 1
ATOM 2454 C C . GLU B 1 144 ? -11.766 21.344 23.141 1 93.06 144 GLU B C 1
ATOM 2456 O O . GLU B 1 144 ? -11.297 20.844 24.172 1 93.06 144 GLU B O 1
ATOM 2461 N N . SER B 1 145 ? -11.492 22.5 22.719 1 94.88 145 SER B N 1
ATOM 2462 C CA . SER B 1 145 ? -10.789 23.469 23.547 1 94.88 145 SER B CA 1
ATOM 2463 C C . SER B 1 145 ? -11.039 24.891 23.062 1 94.88 145 SER B C 1
ATOM 2465 O O . SER B 1 145 ? -11.078 25.141 21.859 1 94.88 145 SER B O 1
ATOM 2467 N N . ALA B 1 146 ? -11.156 25.812 24.031 1 93.38 146 ALA B N 1
ATOM 2468 C CA . ALA B 1 146 ? -11.312 27.219 23.688 1 93.38 146 ALA B CA 1
ATOM 2469 C C . ALA B 1 146 ? -10.031 27.781 23.078 1 93.38 146 ALA B C 1
ATOM 2471 O O . ALA B 1 146 ? -10.055 28.844 22.453 1 93.38 146 ALA B O 1
ATOM 2472 N N . GLU B 1 147 ? -9 27.062 23.234 1 96.06 147 GLU B N 1
ATOM 2473 C CA . GLU B 1 147 ? -7.691 27.562 22.797 1 96.06 147 GLU B CA 1
ATOM 2474 C C . GLU B 1 147 ? -7.328 27.016 21.422 1 96.06 147 GLU B C 1
ATOM 2476 O O . GLU B 1 147 ? -6.27 27.328 20.875 1 96.06 147 GLU B O 1
ATOM 2481 N N . ASN B 1 148 ? -8.211 26.25 20.859 1 97.94 148 ASN B N 1
ATOM 2482 C CA . ASN B 1 148 ? -7.941 25.688 19.531 1 97.94 148 ASN B CA 1
ATOM 2483 C C . ASN B 1 148 ? -7.828 26.766 18.469 1 97.94 148 ASN B C 1
ATOM 2485 O O . ASN B 1 148 ? -8.656 27.672 18.406 1 97.94 148 ASN B O 1
ATOM 2489 N N . TRP B 1 149 ? -6.762 26.672 17.656 1 98.19 149 TRP B N 1
ATOM 2490 C CA . TRP B 1 149 ? -6.707 27.578 16.516 1 98.19 149 TRP B CA 1
ATOM 2491 C C . TRP B 1 149 ? -7.594 27.078 15.375 1 98.19 149 TRP B C 1
ATOM 2493 O O . TRP B 1 149 ? -8.047 27.859 14.539 1 98.19 149 TRP B O 1
ATOM 2503 N N . ILE B 1 150 ? -7.777 25.75 15.281 1 98.44 150 ILE B N 1
ATOM 2504 C CA . ILE B 1 150 ? -8.727 25.172 14.336 1 98.44 150 ILE B CA 1
ATOM 2505 C C . ILE B 1 150 ? -10.148 25.359 14.859 1 98.44 150 ILE B C 1
ATOM 2507 O O . ILE B 1 150 ? -10.508 24.797 15.906 1 98.44 150 ILE B O 1
ATOM 2511 N N . GLN B 1 151 ? -10.945 26.031 14.141 1 97.81 151 GLN B N 1
ATOM 2512 C CA . GLN B 1 151 ? -12.258 26.422 14.625 1 97.81 151 GLN B CA 1
ATOM 2513 C C . GLN B 1 151 ? -13.336 25.469 14.117 1 97.81 151 GLN B C 1
ATOM 2515 O O . GLN B 1 151 ? -14.383 25.312 14.758 1 97.81 151 GLN B O 1
ATOM 2520 N N . ASP B 1 152 ? -13.062 24.906 12.93 1 97.56 152 ASP B N 1
ATOM 2521 C CA . ASP B 1 152 ? -13.977 23.922 12.359 1 97.56 152 ASP B CA 1
ATOM 2522 C C . ASP B 1 152 ? -13.25 22.984 11.391 1 97.56 152 ASP B C 1
ATOM 2524 O O . ASP B 1 152 ? -12.195 23.344 10.859 1 97.56 152 ASP B O 1
ATOM 2528 N N . ILE B 1 153 ? -13.742 21.797 11.25 1 98.5 153 ILE B N 1
ATOM 2529 C CA . ILE B 1 153 ? -13.203 20.812 10.328 1 98.5 153 ILE B CA 1
ATOM 2530 C C . ILE B 1 153 ? -14.352 20.156 9.555 1 98.5 153 ILE B C 1
ATOM 2532 O O . ILE B 1 153 ? -15.375 19.781 10.141 1 98.5 153 ILE B O 1
ATOM 2536 N N . LYS B 1 154 ? -14.164 20.047 8.266 1 98.5 154 LYS B N 1
ATOM 2537 C CA . LYS B 1 154 ? -15.156 19.375 7.441 1 98.5 154 LYS B CA 1
ATOM 2538 C C . LYS B 1 154 ? -14.508 18.328 6.539 1 98.5 154 LYS B C 1
ATOM 2540 O O . LYS B 1 154 ? -13.57 18.625 5.805 1 98.5 154 LYS B O 1
ATOM 2545 N N . VAL B 1 155 ? -15.039 17.141 6.621 1 98.88 155 VAL B N 1
ATOM 2546 C CA . VAL B 1 155 ? -14.672 16.125 5.648 1 98.88 155 VAL B CA 1
ATOM 2547 C C . VAL B 1 155 ? -15.523 16.281 4.387 1 98.88 155 VAL B C 1
ATOM 2549 O O . VAL B 1 155 ? -16.734 16.109 4.43 1 98.88 155 VAL B O 1
ATOM 2552 N N . VAL B 1 156 ? -14.859 16.594 3.279 1 98.69 156 VAL B N 1
ATOM 2553 C CA . VAL B 1 156 ? -15.625 16.859 2.068 1 98.69 156 VAL B CA 1
ATOM 2554 C C . VAL B 1 156 ? -15.523 15.68 1.109 1 98.69 156 VAL B C 1
ATOM 2556 O O . VAL B 1 156 ? -16.344 15.531 0.206 1 98.69 156 VAL B O 1
ATOM 2559 N N . GLN B 1 157 ? -14.516 14.859 1.252 1 98.62 157 GLN B N 1
ATOM 2560 C CA . GLN B 1 157 ? -14.352 13.586 0.56 1 98.62 157 GLN B CA 1
ATOM 2561 C C . GLN B 1 157 ? -13.977 12.477 1.535 1 98.62 157 GLN B C 1
ATOM 2563 O O . GLN B 1 157 ? -12.797 12.297 1.86 1 98.62 157 GLN B O 1
ATOM 2568 N N . PRO B 1 158 ? -14.914 11.695 1.924 1 98.62 158 PRO B N 1
ATOM 2569 C CA . PRO B 1 158 ? -14.688 10.742 3.016 1 98.62 158 PRO B CA 1
ATOM 2570 C C . PRO B 1 158 ? -13.844 9.547 2.586 1 98.62 158 PRO B C 1
ATOM 2572 O O . PRO B 1 158 ? -13.367 8.789 3.432 1 98.62 158 PRO B O 1
ATOM 2575 N N . ASN B 1 159 ? -13.789 9.281 1.254 1 98.81 159 ASN B N 1
ATOM 2576 C CA . ASN B 1 159 ? -12.984 8.172 0.75 1 98.81 159 ASN B CA 1
ATOM 2577 C C . ASN B 1 159 ? -11.695 8.664 0.099 1 98.81 159 ASN B C 1
ATOM 2579 O O . ASN B 1 159 ? -11.734 9.453 -0.851 1 98.81 159 ASN B O 1
ATOM 2583 N N . VAL B 1 160 ? -10.57 8.273 0.639 1 98.56 160 VAL B N 1
ATOM 2584 C CA . VAL B 1 160 ? -9.258 8.633 0.121 1 98.56 160 VAL B CA 1
ATOM 2585 C C . VAL B 1 160 ? -8.758 7.547 -0.829 1 98.56 160 VAL B C 1
ATOM 2587 O O . VAL B 1 160 ? -8.109 6.594 -0.401 1 98.56 160 VAL B O 1
ATOM 2590 N N . GLU B 1 161 ? -8.969 7.746 -2.139 1 97.19 161 GLU B N 1
ATOM 2591 C CA . GLU B 1 161 ? -8.617 6.777 -3.17 1 97.19 161 GLU B CA 1
ATOM 2592 C C . GLU B 1 161 ? -7.57 7.34 -4.121 1 97.19 161 GLU B C 1
ATOM 2594 O O . GLU B 1 161 ? -6.98 6.602 -4.914 1 97.19 161 GLU B O 1
ATOM 2599 N N . ASN B 1 162 ? -7.367 8.578 -4.07 1 94.56 162 ASN B N 1
ATOM 2600 C CA . ASN B 1 162 ? -6.348 9.305 -4.82 1 94.56 162 ASN B CA 1
ATOM 2601 C C . ASN B 1 162 ? -5.98 10.617 -4.137 1 94.56 162 ASN B C 1
ATOM 2603 O O . ASN B 1 162 ? -6.539 10.953 -3.094 1 94.56 162 ASN B O 1
ATOM 2607 N N . THR B 1 163 ? -5.086 11.344 -4.734 1 93.69 163 THR B N 1
ATOM 2608 C CA . THR B 1 163 ? -4.562 12.555 -4.109 1 93.69 163 THR B CA 1
ATOM 2609 C C . THR B 1 163 ? -4.965 13.789 -4.906 1 93.69 163 THR B C 1
ATOM 2611 O O . THR B 1 163 ? -4.277 14.812 -4.863 1 93.69 163 THR B O 1
ATOM 2614 N N . ASP B 1 164 ? -5.988 13.742 -5.664 1 92.31 164 ASP B N 1
ATOM 2615 C CA . ASP B 1 164 ? -6.285 14.766 -6.66 1 92.31 164 ASP B CA 1
ATOM 2616 C C . ASP B 1 164 ? -7.129 15.891 -6.059 1 92.31 164 ASP B C 1
ATOM 2618 O O . ASP B 1 164 ? -7.141 17.016 -6.57 1 92.31 164 ASP B O 1
ATOM 2622 N N . ASN B 1 165 ? -7.879 15.539 -4.996 1 95.19 165 ASN B N 1
ATOM 2623 C CA . ASN B 1 165 ? -8.82 16.5 -4.438 1 95.19 165 ASN B CA 1
ATOM 2624 C C . ASN B 1 165 ? -8.633 16.672 -2.932 1 95.19 165 ASN B C 1
ATOM 2626 O O . ASN B 1 165 ? -8.062 15.797 -2.273 1 95.19 165 ASN B O 1
ATOM 2630 N N . ILE B 1 166 ? -9.188 17.812 -2.471 1 97.88 166 ILE B N 1
ATOM 2631 C CA . ILE B 1 166 ? -9.188 18.047 -1.031 1 97.88 166 ILE B CA 1
ATOM 2632 C C . ILE B 1 166 ? -10.148 17.078 -0.351 1 97.88 166 ILE B C 1
ATOM 2634 O O . ILE B 1 166 ? -11.281 16.891 -0.798 1 97.88 166 ILE B O 1
ATOM 2638 N N . HIS B 1 167 ? -9.672 16.406 0.706 1 98.88 167 HIS B N 1
ATOM 2639 C CA . HIS B 1 167 ? -10.492 15.484 1.481 1 98.88 167 HIS B CA 1
ATOM 2640 C C . HIS B 1 167 ? -11.039 16.156 2.736 1 98.88 167 HIS B C 1
ATOM 2642 O O . HIS B 1 167 ? -12.195 15.938 3.111 1 98.88 167 HIS B O 1
ATOM 2648 N N . VAL B 1 168 ? -10.211 16.984 3.357 1 98.81 168 VAL B N 1
ATOM 2649 C CA . VAL B 1 168 ? -10.531 17.625 4.633 1 98.81 168 VAL B CA 1
ATOM 2650 C C . VAL B 1 168 ? -10.281 19.125 4.535 1 98.81 168 VAL B C 1
ATOM 2652 O O . VAL B 1 168 ? -9.219 19.562 4.082 1 98.81 168 VAL B O 1
ATOM 2655 N N . LYS B 1 169 ? -11.211 19.875 4.926 1 98.69 169 LYS B N 1
ATOM 2656 C CA . LYS B 1 169 ? -11.062 21.328 5.047 1 98.69 169 LYS B CA 1
ATOM 2657 C C . LYS B 1 169 ? -10.922 21.734 6.508 1 98.69 169 LYS B C 1
ATOM 2659 O O . LYS B 1 169 ? -11.727 21.344 7.352 1 98.69 169 LYS B O 1
ATOM 2664 N N . ILE B 1 170 ? -9.961 22.5 6.746 1 98.5 170 ILE B N 1
ATOM 2665 C CA . ILE B 1 170 ? -9.75 23.109 8.055 1 98.5 170 ILE B CA 1
ATOM 2666 C C . ILE B 1 170 ? -10.078 24.594 7.984 1 98.5 170 ILE B C 1
ATOM 2668 O O . ILE B 1 170 ? -9.602 25.297 7.09 1 98.5 170 ILE B O 1
ATOM 2672 N N . PHE B 1 171 ? -10.906 25.016 8.906 1 98.44 171 PHE B N 1
ATOM 2673 C CA . PHE B 1 171 ? -11.297 26.422 8.977 1 98.44 171 PHE B CA 1
ATOM 2674 C C . PHE B 1 171 ? -10.688 27.094 10.195 1 98.44 171 PHE B C 1
ATOM 2676 O O . PHE B 1 171 ? -10.711 26.531 11.297 1 98.44 171 PHE B O 1
ATOM 2683 N N . HIS B 1 172 ? -10.266 28.312 9.984 1 97.94 172 HIS B N 1
ATOM 2684 C CA . HIS B 1 172 ? -9.617 29.016 11.078 1 97.94 172 HIS B CA 1
ATOM 2685 C C . HIS B 1 172 ? -9.664 30.531 10.867 1 97.94 172 HIS B C 1
ATOM 2687 O O . HIS B 1 172 ? -9.93 30.984 9.758 1 97.94 172 HIS B O 1
#

InterPro domains:
  IPR045607 Protein of unknown function DUF6452 [PF20050] (54-172)

Foldseek 3Di:
DVVVVVVVVVVVVVVVVVPPPCAQPDDPLDAAWAKEFEAAPVDRVHGDWFAQKWKAWPVVGDIDDDPVGDHGHTDDRMDTHHDDQPDFKTKMWIFGPWDADPPPRDTDTATWMKIKGFDWDWDQDHPNNGIYIKTAQIDIDTDDDPSHPFPDKDQPARIRPHHPDHGMYTYD/DVVVVVVVVVVVVVVVVVPPPPQQADDPLDAAWAKEFEAAPVDRVHGDWFAQKWKAWPVVGDIDDDPVGDHGHTDDRMDTHDDDQPDFKTKMWIFGPWDADPPPRDTDTQIWMKIKGFDWDWDQDHPNNGIYIKTAQIDIDTDDDPSHPFPDKDQPARIRPHHPDHGMYTYD